Protein AF-A0A9D6J7B8-F1 (afdb_monomer)

Foldseek 3Di:
DDDDDDDDPVNVVVVVVVVVVVVVVVPVVVVLVVLVVLVVVQVVLQVLLLVLQVVQLVQLLVQLCVQPNNVSVVFFDSLQSADFDSVVLQDFDWRFTAGPVRDGRGIGGDDNSDVDRDANSQQRFRWKKFAAPDADPVFDRIWIDGPNDTPPNPGRGGHGNHIWDDQDCVRGVNDQAGPVRHGRRVD

Solvent-accessible surface area (backbone atoms only — not comparable to full-atom values): 10520 Å² total; per-residue (Å²): 136,86,80,81,83,77,91,50,73,67,56,54,51,52,51,51,52,52,50,52,57,52,53,64,66,56,57,71,55,59,59,53,53,52,53,51,52,40,48,55,50,36,53,54,44,51,50,54,50,51,53,37,48,54,48,49,30,49,55,40,50,52,43,38,31,72,75,64,34,72,76,45,58,82,46,36,48,72,32,54,41,32,48,79,44,80,63,51,42,46,37,69,55,80,42,76,29,36,31,76,84,69,47,82,69,38,78,36,75,49,66,52,66,30,94,58,82,64,52,31,63,71,63,71,40,41,48,34,29,36,31,42,65,36,51,46,97,93,39,64,59,54,36,40,36,48,81,86,42,56,44,67,81,81,67,57,51,38,7,40,71,49,62,26,42,61,71,52,51,88,68,21,81,70,64,42,55,46,98,86,69,48,48,40,52,81,80

pLDDT: mean 88.63, std 8.76, range [44.28, 97.69]

Secondary structure (DSSP, 8-state):
----PPPPHHHHHHHHHHHHHHHHHHTHHHHHHHHHHHHHHHHHHHHHHHHHHHHHHHHHHHHHHHHH-GGGGGGS-GGGGS-SSGGGGGS---EEEE-TTS-EEEEE----S-SSPPPBTTTTB-EEEEEEEEE-TTS-SEEEEETTEEESTT--EEEEEEEE----TTTTTS--B-TTS-BTT--

Mean predicted aligned error: 7.88 Å

Structure (mmCIF, N/CA/C/O backbone):
data_AF-A0A9D6J7B8-F1
#
_entry.id   AF-A0A9D6J7B8-F1
#
loop_
_atom_site.group_PDB
_atom_site.id
_atom_site.type_symbol
_atom_site.label_atom_id
_atom_site.label_alt_id
_atom_site.label_comp_id
_atom_site.label_asym_id
_atom_site.label_entity_id
_atom_site.label_seq_id
_atom_site.pdbx_PDB_ins_code
_atom_site.Cartn_x
_atom_site.Cartn_y
_atom_site.Cartn_z
_atom_site.occupancy
_atom_site.B_iso_or_equiv
_atom_site.auth_seq_id
_atom_site.auth_comp_id
_atom_site.auth_asym_id
_atom_site.auth_atom_id
_atom_site.pdbx_PDB_model_num
ATOM 1 N N . MET A 1 1 ? -8.134 -8.735 73.479 1.00 44.28 1 MET A N 1
ATOM 2 C CA . MET A 1 1 ? -9.497 -9.077 73.005 1.00 44.28 1 MET A CA 1
ATOM 3 C C . MET A 1 1 ? -9.651 -8.573 71.572 1.00 44.28 1 MET A C 1
ATOM 5 O O . MET A 1 1 ? -9.540 -7.373 71.362 1.00 44.28 1 MET A O 1
ATOM 9 N N . LYS A 1 2 ? -9.813 -9.456 70.575 1.00 54.62 2 LYS A N 1
ATOM 10 C CA . LYS A 1 2 ? -10.018 -9.048 69.170 1.00 54.62 2 LYS A CA 1
ATOM 11 C C . LYS A 1 2 ? -11.496 -8.693 68.966 1.00 54.62 2 LYS A C 1
ATOM 13 O O . LYS A 1 2 ? -12.348 -9.566 69.110 1.00 54.62 2 LYS A O 1
ATOM 18 N N . LYS A 1 3 ? -11.803 -7.424 68.670 1.00 56.12 3 LYS A N 1
ATOM 19 C CA . LYS A 1 3 ? -13.155 -6.996 68.275 1.00 56.12 3 LYS A CA 1
ATOM 20 C C . LYS A 1 3 ? -13.488 -7.646 66.929 1.00 56.12 3 LYS A C 1
ATOM 22 O O . LYS A 1 3 ? -12.761 -7.439 65.962 1.00 56.12 3 LYS A O 1
ATOM 27 N N . LYS A 1 4 ? -14.556 -8.445 66.869 1.00 61.78 4 LYS A N 1
ATOM 28 C CA . LYS A 1 4 ? -15.129 -8.889 65.593 1.00 61.78 4 LYS A CA 1
ATOM 29 C C . LYS A 1 4 ? -15.833 -7.682 64.969 1.00 61.78 4 LYS A C 1
ATOM 31 O O . LYS A 1 4 ? -16.784 -7.177 65.558 1.00 61.78 4 LYS A O 1
ATOM 36 N N . ALA A 1 5 ? -15.333 -7.195 63.837 1.00 64.62 5 ALA A N 1
ATOM 37 C CA . ALA A 1 5 ? -16.032 -6.200 63.031 1.00 64.62 5 ALA A CA 1
ATOM 38 C C . ALA A 1 5 ? -17.202 -6.897 62.317 1.00 64.62 5 ALA A C 1
ATOM 40 O O . ALA A 1 5 ? -16.994 -7.906 61.645 1.00 64.62 5 ALA A O 1
ATOM 41 N N . GLY A 1 6 ? -18.428 -6.421 62.540 1.00 70.44 6 GLY A N 1
ATOM 42 C CA . GLY A 1 6 ? -19.627 -6.891 61.847 1.00 70.44 6 GLY A CA 1
ATOM 43 C C . GLY A 1 6 ? -19.923 -5.997 60.646 1.00 70.44 6 GLY A C 1
ATOM 44 O O . GLY A 1 6 ? -19.822 -4.780 60.763 1.00 70.44 6 GLY A O 1
ATOM 45 N N . VAL A 1 7 ? -20.276 -6.606 59.513 1.00 73.88 7 VAL A N 1
ATOM 46 C CA . VAL A 1 7 ? -20.642 -5.909 58.269 1.00 73.88 7 VAL A CA 1
ATOM 47 C C . VAL A 1 7 ? -22.018 -5.257 58.436 1.00 73.88 7 VAL A C 1
ATOM 49 O O . VAL A 1 7 ? -22.970 -5.932 58.832 1.00 73.88 7 VAL A O 1
ATOM 52 N N . ASN A 1 8 ? -22.135 -3.957 58.145 1.00 88.56 8 ASN A N 1
ATOM 53 C CA . ASN A 1 8 ? -23.402 -3.215 58.208 1.00 88.56 8 ASN A CA 1
ATOM 54 C C . ASN A 1 8 ? -24.063 -3.128 56.818 1.00 88.56 8 ASN A C 1
ATOM 56 O O . ASN A 1 8 ? -23.389 -3.048 55.793 1.00 88.56 8 ASN A O 1
ATOM 60 N N . LEU A 1 9 ? -25.395 -3.074 56.781 1.00 86.19 9 LEU A N 1
ATOM 61 C CA . LEU A 1 9 ? -26.183 -2.888 55.562 1.00 86.19 9 LEU A CA 1
ATOM 62 C C . LEU A 1 9 ? -25.823 -1.577 54.841 1.00 86.19 9 LEU A C 1
ATOM 64 O O . LEU A 1 9 ? -25.752 -1.550 53.616 1.00 86.19 9 LEU A O 1
ATOM 68 N N . LEU A 1 10 ? -25.512 -0.517 55.597 1.00 89.06 10 LEU A N 1
ATOM 69 C CA . LEU A 1 10 ? -25.025 0.750 55.041 1.00 89.06 10 LEU A CA 1
ATOM 70 C C . LEU A 1 10 ? -23.699 0.578 54.283 1.00 89.06 10 LEU A C 1
ATOM 72 O O . LEU A 1 10 ? -23.527 1.146 53.211 1.00 89.06 10 LEU A O 1
ATOM 76 N N . GLU A 1 11 ? -22.778 -0.221 54.820 1.00 89.38 11 GLU A N 1
ATOM 77 C CA . GLU A 1 11 ? -21.474 -0.476 54.204 1.00 89.38 11 GLU A CA 1
ATOM 78 C C . GLU A 1 11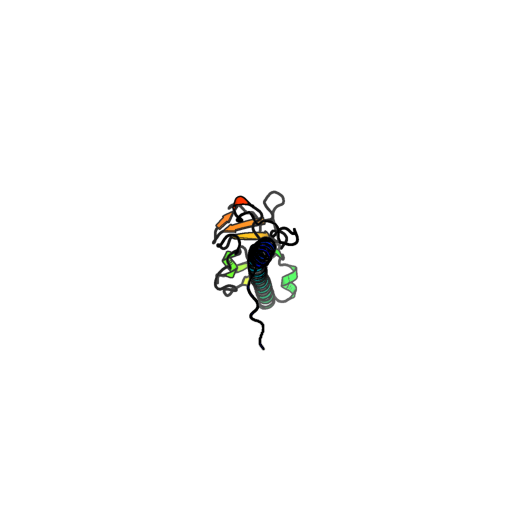 ? -21.640 -1.256 52.896 1.00 89.38 11 GLU A C 1
ATOM 80 O O . GLU A 1 11 ? -21.055 -0.886 51.883 1.00 89.38 11 GLU A O 1
ATOM 85 N N . MET A 1 12 ? -22.540 -2.244 52.872 1.00 91.94 12 MET A N 1
ATOM 86 C CA . MET A 1 12 ? -22.899 -2.951 51.639 1.00 91.94 12 MET A CA 1
ATOM 87 C C . MET A 1 12 ? -23.538 -2.023 50.594 1.00 91.94 12 MET A C 1
ATOM 89 O O . MET A 1 12 ? -23.191 -2.119 49.419 1.00 91.94 12 MET A O 1
ATOM 93 N N . ILE A 1 13 ? -24.414 -1.090 50.990 1.00 93.25 13 IL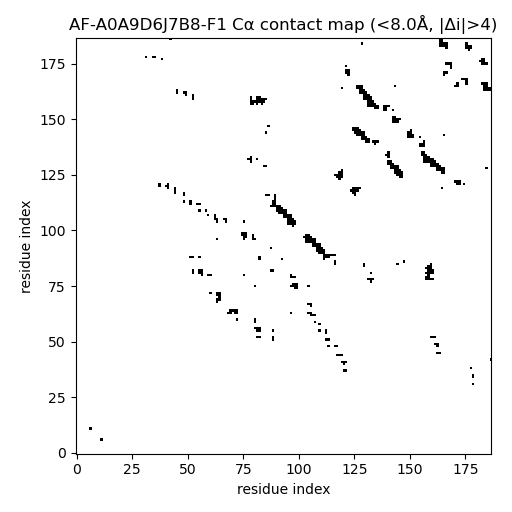E A N 1
ATOM 94 C CA . ILE A 1 13 ? -25.011 -0.111 50.061 1.00 93.25 13 ILE A CA 1
ATOM 95 C C . ILE A 1 13 ? -23.944 0.828 49.489 1.00 93.25 13 ILE A C 1
ATOM 97 O O . ILE A 1 13 ? -23.934 1.071 48.285 1.00 93.25 13 ILE A O 1
ATOM 101 N N . ILE A 1 14 ? -23.029 1.327 50.325 1.00 93.25 14 ILE A N 1
ATOM 102 C CA . ILE A 1 14 ? -21.937 2.204 49.884 1.00 93.25 14 ILE A CA 1
ATOM 103 C C . ILE A 1 14 ? -21.009 1.458 48.918 1.00 93.25 14 ILE A C 1
ATOM 105 O O . ILE A 1 14 ? -20.669 1.997 47.868 1.00 93.25 14 ILE A O 1
ATOM 109 N N . VAL A 1 15 ? -20.647 0.207 49.219 1.00 94.12 15 VAL A N 1
ATOM 110 C CA . VAL A 1 15 ? -19.804 -0.619 48.341 1.00 94.12 15 VAL A CA 1
ATOM 111 C C . VAL A 1 15 ? -20.488 -0.865 46.996 1.00 94.12 15 VAL A C 1
ATOM 113 O O . VAL A 1 15 ? -19.861 -0.670 45.958 1.00 94.12 15 VAL A O 1
ATOM 116 N N . VAL A 1 16 ? -21.774 -1.229 46.983 1.00 93.19 16 VAL A N 1
ATOM 117 C CA . VAL A 1 16 ? -22.526 -1.447 45.734 1.00 93.19 16 VAL A CA 1
ATOM 118 C C . VAL A 1 16 ? -22.684 -0.147 44.939 1.00 93.19 16 VAL A C 1
ATOM 120 O O . VAL A 1 16 ? -22.546 -0.168 43.718 1.00 93.19 16 VAL A O 1
ATOM 123 N N . ALA A 1 17 ? -22.904 0.992 45.602 1.00 94.56 17 ALA A N 1
ATOM 124 C CA . ALA A 1 17 ? -22.980 2.294 44.942 1.00 94.56 17 ALA A CA 1
ATOM 125 C C . ALA A 1 17 ? -21.642 2.687 44.292 1.00 94.56 17 ALA A C 1
ATOM 127 O O . ALA A 1 17 ? -21.620 3.102 43.134 1.00 94.56 17 ALA A O 1
ATOM 128 N N . ILE A 1 18 ? -20.520 2.498 44.998 1.00 94.38 18 ILE A N 1
ATOM 129 C CA . ILE A 1 18 ? -19.176 2.742 44.455 1.00 94.38 18 ILE A CA 1
ATOM 130 C C . ILE A 1 18 ? -18.899 1.798 43.281 1.00 94.38 18 ILE A C 1
ATOM 132 O O . ILE A 1 18 ? -18.446 2.253 42.233 1.00 94.38 18 ILE A O 1
ATOM 136 N N . LEU A 1 19 ? -19.216 0.506 43.412 1.00 92.56 19 LEU A N 1
ATOM 137 C CA . LEU A 1 19 ? -19.062 -0.467 42.327 1.00 92.56 19 LEU A CA 1
ATOM 138 C C . LEU A 1 19 ? -19.903 -0.099 41.098 1.00 92.56 19 LEU A C 1
ATOM 140 O O . LEU A 1 19 ? -19.411 -0.219 39.980 1.00 92.56 19 LEU A O 1
ATOM 144 N N . GLY A 1 20 ? -21.129 0.396 41.291 1.00 93.19 20 GLY A N 1
ATOM 145 C CA . GLY A 1 20 ? -21.985 0.876 40.206 1.00 93.19 20 GLY A CA 1
ATOM 146 C C . GLY A 1 20 ? -21.374 2.062 39.456 1.00 93.19 20 GLY A C 1
ATOM 147 O O . GLY A 1 20 ? -21.336 2.056 38.229 1.00 93.19 20 GLY A O 1
ATOM 148 N N . ILE A 1 21 ? -20.825 3.041 40.181 1.00 90.62 21 ILE A N 1
ATOM 149 C CA . ILE A 1 21 ? -20.135 4.196 39.585 1.00 90.62 21 ILE A CA 1
ATOM 150 C C . ILE A 1 21 ? -18.892 3.738 38.808 1.00 90.62 21 ILE A C 1
ATOM 152 O O . ILE A 1 21 ? -18.711 4.124 37.655 1.00 90.62 21 ILE A O 1
ATOM 156 N N . VAL A 1 22 ? -18.058 2.880 39.403 1.00 88.44 22 VAL A N 1
ATOM 157 C CA . VAL A 1 22 ? -16.841 2.355 38.759 1.00 88.44 22 VAL A CA 1
ATOM 158 C C . VAL A 1 22 ? -17.173 1.562 37.493 1.00 88.44 22 VAL A C 1
ATOM 160 O O . VAL A 1 22 ? -16.491 1.714 36.480 1.00 88.44 22 VAL A O 1
ATOM 163 N N . ALA A 1 23 ? -18.235 0.755 37.515 1.00 84.94 23 ALA A N 1
ATOM 164 C CA . ALA A 1 23 ? -18.651 -0.040 36.364 1.00 84.94 23 ALA A CA 1
ATOM 165 C C . ALA A 1 23 ? -19.041 0.830 35.156 1.00 84.94 23 ALA A C 1
ATOM 167 O O . ALA A 1 23 ? -18.690 0.487 34.029 1.00 84.94 23 ALA A O 1
ATOM 168 N N . ILE A 1 24 ? -19.698 1.975 35.381 1.00 82.81 24 ILE A N 1
ATOM 169 C CA . ILE A 1 24 ? -20.071 2.914 34.308 1.00 82.81 24 ILE A CA 1
ATOM 170 C C . ILE A 1 24 ? -18.821 3.488 33.623 1.00 82.81 24 ILE A C 1
ATOM 172 O O . ILE A 1 24 ? -18.794 3.617 32.400 1.00 82.81 24 ILE A O 1
ATOM 176 N N . PHE A 1 25 ? -17.761 3.774 34.384 1.00 79.00 25 PHE A N 1
ATOM 177 C CA . PHE A 1 25 ? -16.508 4.293 33.829 1.00 79.00 25 PHE A CA 1
ATOM 178 C C . PHE A 1 25 ? -15.653 3.238 33.113 1.00 79.00 25 PHE A C 1
ATOM 180 O O . PHE A 1 25 ? -14.805 3.608 32.308 1.00 79.00 25 PHE A O 1
ATOM 187 N N . ALA A 1 26 ? -15.858 1.941 33.363 1.00 74.69 26 ALA A N 1
ATOM 188 C CA . ALA A 1 26 ? -15.030 0.878 32.787 1.00 74.69 26 ALA A CA 1
ATOM 189 C C . ALA A 1 26 ? -15.372 0.537 31.320 1.00 74.69 26 ALA A C 1
ATOM 191 O O . ALA A 1 26 ? -14.493 0.121 30.568 1.00 74.69 26 ALA A O 1
ATOM 192 N N . ILE A 1 27 ? -16.628 0.722 30.898 1.00 68.88 27 ILE A N 1
ATOM 193 C CA . ILE A 1 27 ? -17.129 0.329 29.566 1.00 68.88 27 ILE A CA 1
ATOM 194 C C . ILE A 1 27 ? -16.474 1.085 28.387 1.00 68.88 27 ILE A C 1
ATOM 196 O O . ILE A 1 27 ? -16.017 0.409 27.462 1.00 68.88 27 ILE A O 1
ATOM 200 N N . PRO A 1 28 ? -16.358 2.433 28.373 1.00 65.31 28 PRO A N 1
ATOM 201 C CA . PRO A 1 28 ? -15.876 3.162 27.188 1.00 65.31 28 PRO A CA 1
ATOM 202 C C . PRO A 1 28 ? -14.417 2.857 26.814 1.00 65.31 28 PRO A C 1
ATOM 204 O O . PRO A 1 28 ? -14.001 3.091 25.682 1.00 65.31 28 PRO A O 1
ATOM 207 N N . TYR A 1 29 ? -13.625 2.306 27.736 1.00 69.19 29 TYR A N 1
ATOM 208 C CA . TYR A 1 29 ? -12.224 1.980 27.474 1.00 69.19 29 TYR A CA 1
ATOM 209 C C . TYR A 1 29 ? -12.044 0.765 26.558 1.00 69.19 29 TYR A C 1
ATOM 211 O O . TYR A 1 29 ? -11.061 0.708 25.821 1.00 69.19 29 TYR A O 1
ATOM 219 N N . ALA A 1 30 ? -12.971 -0.196 26.573 1.00 70.62 30 ALA A N 1
ATOM 220 C CA . ALA A 1 30 ? -12.816 -1.432 25.807 1.00 70.62 30 ALA A CA 1
ATOM 221 C C . ALA A 1 30 ? -12.927 -1.200 24.288 1.00 70.62 30 ALA A C 1
ATOM 223 O O . ALA A 1 30 ? -12.144 -1.756 23.518 1.00 70.62 30 ALA A O 1
ATOM 224 N N . GLU A 1 31 ? -13.857 -0.346 23.856 1.00 76.00 31 GLU A N 1
ATOM 225 C CA . GLU A 1 31 ? -14.080 -0.047 22.435 1.00 76.00 31 GLU A CA 1
ATOM 226 C C . GLU A 1 31 ? -12.921 0.754 21.830 1.00 76.00 31 GLU A C 1
ATOM 228 O O . GLU A 1 31 ? -12.445 0.431 20.742 1.00 76.00 31 GLU A O 1
ATOM 233 N N . ILE A 1 32 ? -12.396 1.737 22.570 1.00 82.12 32 ILE A N 1
ATOM 234 C CA . ILE A 1 32 ? -11.264 2.567 22.130 1.00 82.12 32 ILE A CA 1
ATOM 235 C C . ILE A 1 32 ? -10.008 1.717 21.919 1.00 82.12 32 ILE A C 1
ATOM 237 O O . ILE A 1 32 ? -9.281 1.914 20.945 1.00 82.12 32 ILE A O 1
ATOM 241 N N . ILE A 1 33 ? -9.751 0.752 22.809 1.00 84.06 33 ILE A N 1
ATOM 242 C CA . ILE A 1 33 ? -8.601 -0.151 22.674 1.00 84.06 33 ILE A CA 1
ATOM 243 C C . ILE A 1 33 ? -8.720 -0.974 21.387 1.00 84.06 33 ILE A C 1
ATOM 245 O O . ILE A 1 33 ? -7.741 -1.084 20.654 1.00 84.06 33 ILE A O 1
ATOM 249 N N . LEU A 1 34 ? -9.907 -1.504 21.075 1.00 86.19 34 LEU A N 1
ATOM 250 C CA . LEU A 1 34 ? -10.126 -2.278 19.850 1.00 86.19 34 LEU A CA 1
ATOM 251 C C . LEU A 1 34 ? -9.921 -1.439 18.585 1.00 86.19 34 LEU A C 1
ATOM 253 O O . LEU A 1 34 ? -9.189 -1.865 17.691 1.00 86.19 34 LEU A O 1
ATOM 257 N N . VAL A 1 35 ? -10.504 -0.239 18.515 1.00 87.81 35 VAL A N 1
ATOM 258 C CA . VAL A 1 35 ? -10.305 0.659 17.363 1.00 87.81 35 VAL A CA 1
ATOM 259 C C . VAL A 1 35 ? -8.821 0.958 17.185 1.00 87.81 35 VAL A C 1
ATOM 261 O O . VAL A 1 35 ? -8.286 0.765 16.097 1.00 87.81 35 VAL A O 1
ATOM 264 N N . ARG A 1 36 ? -8.118 1.284 18.273 1.00 90.94 36 ARG A N 1
ATOM 265 C CA . ARG A 1 36 ? -6.680 1.555 18.229 1.00 90.94 36 ARG A CA 1
ATOM 266 C C . ARG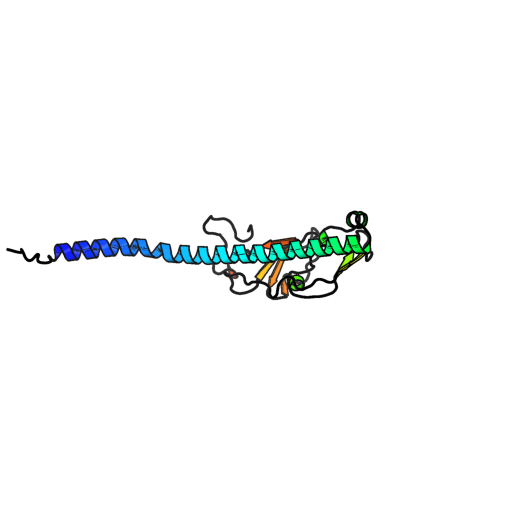 A 1 36 ? -5.859 0.365 17.731 1.00 90.94 36 ARG A C 1
ATOM 268 O O . ARG A 1 36 ? -4.878 0.560 17.021 1.00 90.94 36 ARG A O 1
ATOM 275 N N . THR A 1 37 ? -6.235 -0.867 18.082 1.00 92.38 37 THR A N 1
ATOM 276 C CA . THR A 1 37 ? -5.541 -2.053 17.550 1.00 92.38 37 THR A CA 1
ATOM 277 C C . THR A 1 37 ? -5.718 -2.197 16.042 1.00 92.38 37 THR A C 1
ATOM 279 O O . THR A 1 37 ? -4.741 -2.483 15.351 1.00 92.38 37 THR A O 1
ATOM 282 N N . TYR A 1 38 ? -6.919 -1.934 15.520 1.00 92.38 38 TYR A N 1
ATOM 283 C CA . TYR A 1 38 ? -7.166 -1.956 14.078 1.00 92.38 38 TYR A CA 1
ATOM 284 C C . TYR A 1 38 ? -6.469 -0.809 13.347 1.00 92.38 38 TYR A C 1
ATOM 286 O O . TYR A 1 38 ? -5.996 -1.015 12.237 1.00 92.38 38 TYR A O 1
ATOM 294 N N . GLU A 1 39 ? -6.362 0.370 13.958 1.00 93.62 39 GLU A N 1
ATOM 295 C CA . GLU A 1 39 ? -5.614 1.502 13.400 1.00 93.62 39 GLU A CA 1
ATOM 296 C C . GLU A 1 39 ? -4.129 1.188 13.253 1.00 93.62 39 GLU A C 1
ATOM 298 O O . GLU A 1 39 ? -3.567 1.378 12.179 1.00 93.62 39 GLU A O 1
ATOM 303 N N . ILE A 1 40 ? -3.515 0.625 14.297 1.00 94.81 40 ILE A N 1
ATOM 304 C CA . ILE A 1 40 ? -2.114 0.195 14.250 1.00 94.81 40 ILE A CA 1
ATOM 305 C C . ILE A 1 40 ? -1.925 -0.881 13.173 1.00 94.81 40 ILE A C 1
ATOM 307 O O . ILE A 1 40 ? -0.940 -0.863 12.437 1.00 94.81 40 ILE A O 1
ATOM 311 N N . GLU A 1 41 ? -2.848 -1.837 13.058 1.00 95.69 41 GLU A N 1
ATOM 312 C CA . GLU A 1 41 ? -2.786 -2.855 12.004 1.00 95.69 41 GLU A CA 1
ATOM 313 C C . GLU A 1 41 ? -2.947 -2.242 10.602 1.00 95.69 41 GLU A C 1
ATOM 315 O O . GLU A 1 41 ? -2.223 -2.622 9.680 1.00 95.69 41 GLU A O 1
ATOM 320 N N . LEU A 1 42 ? -3.848 -1.269 10.441 1.00 95.19 42 LEU A N 1
ATOM 321 C CA . LEU A 1 42 ? -4.078 -0.556 9.186 1.00 95.19 42 LEU A CA 1
ATOM 322 C C . LEU A 1 42 ? -2.826 0.210 8.757 1.00 95.19 42 LEU A C 1
ATOM 324 O O . LEU A 1 42 ? -2.383 0.037 7.624 1.00 95.19 42 LEU A O 1
ATOM 328 N N . GLU A 1 43 ? -2.239 0.996 9.660 1.00 95.44 43 GLU A N 1
ATOM 329 C CA . GLU A 1 43 ? -1.010 1.755 9.417 1.00 95.44 43 GLU A CA 1
ATOM 330 C C . GLU A 1 43 ? 0.125 0.817 8.996 1.00 95.44 43 GLU A C 1
ATOM 332 O O . GLU A 1 43 ? 0.720 1.008 7.939 1.00 95.44 43 GLU A O 1
ATOM 337 N N . ASN A 1 44 ? 0.341 -0.279 9.733 1.00 96.75 44 ASN A N 1
ATOM 338 C CA . ASN A 1 44 ? 1.348 -1.285 9.387 1.00 96.75 44 ASN A CA 1
ATOM 339 C C . ASN A 1 44 ? 1.128 -1.901 7.994 1.00 96.75 44 ASN A C 1
ATOM 341 O O . ASN A 1 44 ? 2.095 -2.155 7.266 1.00 96.75 44 ASN A O 1
ATOM 345 N N . ASN A 1 45 ? -0.129 -2.155 7.619 1.00 96.88 45 ASN A N 1
ATOM 346 C CA . ASN A 1 45 ? -0.486 -2.718 6.319 1.00 96.88 45 ASN A CA 1
ATOM 347 C C . ASN A 1 45 ? -0.280 -1.711 5.177 1.00 96.88 45 ASN A C 1
ATOM 349 O O . ASN A 1 45 ? 0.259 -2.097 4.135 1.00 96.88 45 ASN A O 1
ATOM 353 N N . LEU A 1 46 ? -0.649 -0.440 5.377 1.00 96.62 46 LEU A N 1
ATOM 354 C CA . LEU A 1 46 ? -0.390 0.647 4.426 1.00 96.62 46 LEU A CA 1
ATOM 355 C C . LEU A 1 46 ? 1.113 0.810 4.193 1.00 96.62 46 LEU A C 1
ATOM 357 O O . LEU A 1 46 ? 1.587 0.771 3.057 1.00 96.62 46 LEU A O 1
ATOM 361 N N . ASP A 1 47 ? 1.874 0.876 5.278 1.00 96.88 47 ASP A N 1
AT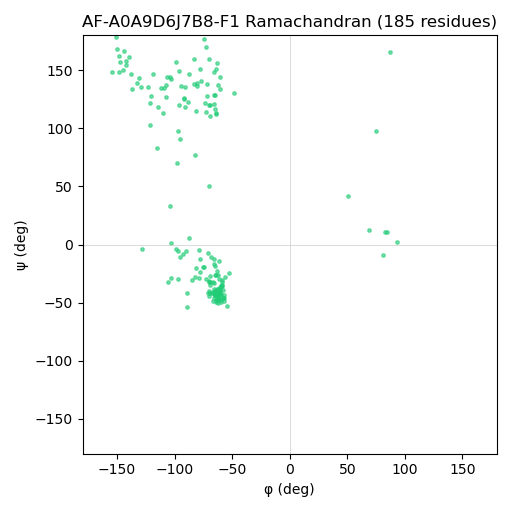OM 362 C CA . ASP A 1 47 ? 3.327 0.968 5.274 1.00 96.88 47 ASP A CA 1
ATOM 363 C C . ASP A 1 47 ? 3.993 -0.188 4.524 1.00 96.88 47 ASP A C 1
ATOM 365 O O . ASP A 1 47 ? 4.943 -0.005 3.759 1.00 96.88 47 ASP A O 1
ATOM 369 N N . LEU A 1 48 ? 3.505 -1.410 4.738 1.00 97.25 48 LEU A N 1
ATOM 370 C CA . LEU A 1 48 ? 4.009 -2.601 4.066 1.00 97.25 48 LEU A CA 1
ATOM 371 C C . LEU A 1 48 ? 3.793 -2.527 2.549 1.00 97.25 48 LEU A C 1
ATOM 373 O O . LEU A 1 48 ? 4.709 -2.865 1.794 1.00 97.25 48 LEU A O 1
ATOM 377 N N . ILE A 1 49 ? 2.635 -2.042 2.093 1.00 97.25 49 ILE A N 1
ATOM 378 C CA . ILE A 1 49 ? 2.373 -1.849 0.662 1.00 97.25 49 ILE A CA 1
ATOM 379 C C . ILE A 1 49 ? 3.209 -0.689 0.103 1.00 97.25 49 ILE A C 1
ATOM 381 O O . ILE A 1 49 ? 3.840 -0.854 -0.941 1.00 97.25 49 ILE A O 1
ATOM 385 N N . ARG A 1 50 ? 3.299 0.451 0.796 1.00 97.44 50 ARG A N 1
ATOM 386 C CA . ARG A 1 50 ? 4.123 1.597 0.366 1.00 97.44 50 ARG A CA 1
ATOM 387 C C . ARG A 1 50 ? 5.594 1.230 0.229 1.00 97.44 50 ARG A C 1
ATOM 389 O O . ARG A 1 50 ? 6.224 1.570 -0.771 1.00 97.44 50 ARG A O 1
ATOM 396 N N . ARG A 1 51 ? 6.141 0.462 1.176 1.00 97.69 51 ARG A N 1
ATOM 397 C CA . ARG A 1 51 ? 7.508 -0.078 1.076 1.00 97.69 51 ARG A CA 1
ATOM 398 C C . ARG A 1 51 ? 7.673 -0.986 -0.143 1.00 97.69 51 ARG A C 1
ATOM 400 O O . ARG A 1 51 ? 8.707 -0.920 -0.805 1.00 97.69 51 ARG A O 1
ATOM 407 N N . ALA A 1 52 ? 6.672 -1.803 -0.471 1.00 97.44 52 ALA A N 1
ATOM 408 C CA . ALA A 1 52 ? 6.692 -2.628 -1.678 1.00 97.44 52 ALA A CA 1
ATOM 409 C C . ALA A 1 52 ? 6.670 -1.781 -2.964 1.00 97.44 52 ALA A C 1
ATOM 411 O O . ALA A 1 52 ? 7.456 -2.054 -3.870 1.00 97.44 52 ALA A O 1
ATOM 412 N N . LEU A 1 53 ? 5.853 -0.723 -3.022 1.00 97.06 53 LEU A N 1
ATOM 413 C CA . LEU A 1 53 ? 5.823 0.232 -4.142 1.00 97.06 53 LEU A CA 1
ATOM 414 C C . LEU A 1 53 ? 7.172 0.938 -4.329 1.00 97.06 53 LEU A C 1
ATOM 416 O O . LEU A 1 53 ? 7.705 0.994 -5.437 1.00 97.06 53 LEU A O 1
ATOM 420 N N . GLN A 1 54 ? 7.766 1.427 -3.239 1.00 96.75 54 GLN A N 1
ATOM 421 C CA . GLN A 1 54 ? 9.087 2.060 -3.268 1.00 96.75 54 GLN A CA 1
ATOM 422 C C . GLN A 1 54 ? 10.168 1.092 -3.762 1.00 96.75 54 GLN A C 1
ATOM 424 O O . GLN A 1 54 ? 11.028 1.473 -4.558 1.00 96.75 54 GLN A O 1
ATOM 429 N N . LYS A 1 55 ? 10.117 -0.170 -3.319 1.00 96.81 55 LYS A N 1
ATOM 430 C CA . LYS A 1 55 ? 11.070 -1.199 -3.744 1.00 96.81 55 LYS A CA 1
ATOM 431 C C . LYS A 1 55 ? 10.906 -1.553 -5.223 1.00 96.81 55 LYS A C 1
ATOM 433 O O . LYS A 1 55 ? 11.910 -1.636 -5.920 1.00 96.81 55 LYS A O 1
ATOM 438 N N . TRP A 1 56 ? 9.669 -1.679 -5.707 1.00 96.75 56 TRP A N 1
ATOM 439 C CA . TRP A 1 56 ? 9.374 -1.851 -7.133 1.00 96.75 56 TRP A CA 1
ATOM 440 C C . TRP A 1 56 ? 10.001 -0.738 -7.964 1.00 96.75 56 TRP A C 1
ATOM 442 O O . TRP A 1 56 ? 10.748 -1.011 -8.902 1.00 96.75 56 TRP A O 1
ATOM 452 N N . ARG A 1 57 ? 9.731 0.521 -7.597 1.00 95.62 57 ARG A N 1
ATOM 453 C CA . ARG A 1 57 ? 10.259 1.683 -8.315 1.00 95.62 57 ARG A CA 1
ATOM 454 C C . ARG A 1 57 ? 11.784 1.656 -8.364 1.00 95.62 57 ARG A C 1
ATOM 456 O O . ARG A 1 57 ? 12.361 1.841 -9.431 1.00 95.62 57 ARG A O 1
ATOM 463 N N . LYS A 1 58 ? 12.430 1.383 -7.230 1.00 96.00 58 LYS A N 1
ATOM 464 C CA . LYS A 1 58 ? 13.890 1.296 -7.148 1.00 96.00 58 LYS A CA 1
ATOM 465 C C . LYS A 1 58 ? 14.458 0.200 -8.053 1.00 96.00 58 LYS A C 1
ATOM 467 O O . LYS A 1 58 ? 15.378 0.464 -8.821 1.00 96.00 58 LYS A O 1
ATOM 472 N N . ASP A 1 59 ? 13.890 -1.002 -8.006 1.00 96.06 59 ASP A N 1
ATOM 473 C CA . ASP A 1 59 ? 14.354 -2.130 -8.821 1.00 96.06 59 ASP A CA 1
ATOM 474 C C . ASP A 1 59 ? 14.116 -1.879 -10.329 1.00 96.06 59 ASP A C 1
ATOM 476 O O . ASP A 1 59 ? 14.914 -2.291 -11.182 1.00 96.06 59 ASP A O 1
ATOM 480 N N . CYS A 1 60 ? 13.047 -1.152 -10.664 1.00 95.31 60 CYS A N 1
ATOM 481 C CA . CYS A 1 60 ? 12.761 -0.682 -12.015 1.00 95.31 60 CYS A CA 1
ATOM 482 C C . CYS A 1 60 ? 13.799 0.354 -12.488 1.00 95.31 60 CYS A C 1
ATOM 484 O O . CYS A 1 60 ? 14.362 0.208 -13.575 1.00 95.31 60 CYS A O 1
ATOM 486 N N . GLU A 1 61 ? 14.104 1.366 -11.670 1.00 94.94 61 GLU A N 1
ATOM 487 C CA . GLU A 1 61 ? 15.145 2.365 -11.952 1.00 94.94 61 GLU A CA 1
ATOM 488 C C . GLU A 1 61 ? 16.517 1.706 -12.153 1.00 94.94 61 GLU A C 1
ATOM 490 O O . GLU A 1 61 ? 17.216 2.004 -13.124 1.00 94.94 61 GLU A O 1
ATOM 495 N N . ASP A 1 62 ? 16.893 0.768 -11.283 1.00 94.88 62 ASP A N 1
ATOM 496 C CA . ASP A 1 62 ? 18.170 0.055 -11.368 1.00 94.88 62 ASP A CA 1
ATOM 497 C C . ASP A 1 62 ? 18.254 -0.831 -12.622 1.00 94.88 62 ASP A C 1
ATOM 499 O O . ASP A 1 62 ? 19.314 -0.940 -13.243 1.00 94.88 62 ASP A O 1
ATOM 503 N N . THR A 1 63 ? 17.127 -1.393 -13.067 1.00 93.94 63 THR A N 1
ATOM 504 C CA . THR A 1 63 ? 17.042 -2.123 -14.341 1.00 93.94 63 THR A CA 1
ATOM 505 C C . THR A 1 63 ? 17.268 -1.202 -15.540 1.00 93.94 63 THR A C 1
ATOM 507 O O . THR A 1 63 ? 18.066 -1.530 -16.418 1.00 93.94 63 THR A O 1
ATOM 510 N N . VAL A 1 64 ? 16.636 -0.025 -15.566 1.00 93.44 64 VAL A N 1
ATOM 511 C CA . VAL A 1 64 ? 16.839 0.959 -16.643 1.00 93.44 64 VAL A CA 1
ATOM 512 C C . VAL A 1 64 ? 18.299 1.420 -16.692 1.00 93.44 64 VAL A C 1
ATOM 514 O O . VAL A 1 64 ? 18.892 1.459 -17.773 1.00 93.44 64 VAL A O 1
ATOM 517 N N . LYS A 1 65 ? 18.906 1.701 -15.531 1.00 94.25 65 LYS A N 1
ATOM 518 C CA . LYS A 1 65 ? 20.326 2.080 -15.432 1.00 94.25 65 LYS A CA 1
ATOM 519 C C . LYS A 1 65 ? 21.249 0.985 -15.958 1.00 94.25 65 LYS A C 1
ATOM 521 O O . LYS A 1 65 ? 22.193 1.292 -16.680 1.00 94.25 65 LYS A O 1
ATOM 526 N N . ARG A 1 66 ? 20.986 -0.280 -15.621 1.00 92.69 66 ARG A N 1
ATOM 527 C CA . ARG A 1 66 ? 21.796 -1.418 -16.077 1.00 92.69 66 ARG A CA 1
ATOM 528 C C . ARG A 1 66 ? 21.718 -1.605 -17.592 1.00 92.69 66 ARG A C 1
ATOM 530 O O . ARG A 1 66 ? 22.744 -1.844 -18.220 1.00 92.69 66 ARG A O 1
ATOM 537 N N . ASP A 1 67 ? 20.524 -1.500 -18.166 1.00 91.81 67 ASP A N 1
ATOM 538 C CA . ASP A 1 67 ? 20.297 -1.857 -19.569 1.00 91.81 67 ASP A CA 1
ATOM 539 C C . ASP A 1 67 ? 20.635 -0.704 -20.538 1.00 91.81 67 ASP A C 1
ATOM 541 O O . ASP A 1 67 ? 21.037 -0.948 -21.677 1.00 91.81 67 ASP A O 1
ATOM 545 N N . ARG A 1 68 ? 20.475 0.561 -20.115 1.00 90.25 68 ARG A N 1
ATOM 546 C CA . ARG A 1 68 ? 20.632 1.753 -20.979 1.00 90.25 68 ARG A CA 1
ATOM 547 C C . ARG A 1 68 ? 21.572 2.833 -20.425 1.00 90.25 68 ARG A C 1
ATOM 549 O O . ARG A 1 68 ? 21.831 3.812 -21.123 1.00 90.25 68 ARG A O 1
ATOM 556 N N . GLY A 1 69 ? 22.102 2.662 -19.214 1.00 89.81 69 GLY A N 1
ATOM 557 C CA . GLY A 1 69 ? 22.947 3.641 -18.525 1.00 89.81 69 GLY A CA 1
ATOM 558 C C . GLY A 1 69 ? 22.156 4.671 -17.710 1.00 89.81 69 GLY A C 1
ATOM 559 O O . GLY A 1 69 ? 20.950 4.840 -17.878 1.00 89.81 69 GLY A O 1
ATOM 560 N N . GLU A 1 70 ? 22.842 5.399 -16.823 1.00 87.62 70 GLU A N 1
ATOM 561 C CA . GLU A 1 70 ? 22.211 6.362 -15.900 1.00 87.62 70 GLU A CA 1
ATOM 562 C C . GLU A 1 70 ? 21.454 7.493 -16.613 1.00 87.62 70 GLU A C 1
ATOM 564 O O . GLU A 1 70 ? 20.378 7.896 -16.172 1.00 87.62 70 GLU A O 1
ATOM 569 N N . GLY A 1 71 ? 21.962 7.963 -17.757 1.00 87.12 71 GLY A N 1
ATOM 570 C CA . GLY A 1 71 ? 21.332 9.033 -18.538 1.00 87.12 71 GLY A CA 1
ATOM 571 C C . GLY A 1 71 ? 19.972 8.662 -19.141 1.00 87.12 71 GLY A C 1
ATOM 572 O O . GLY A 1 71 ? 19.207 9.552 -19.513 1.00 87.12 71 GLY A O 1
ATOM 573 N N . ALA A 1 72 ? 19.634 7.37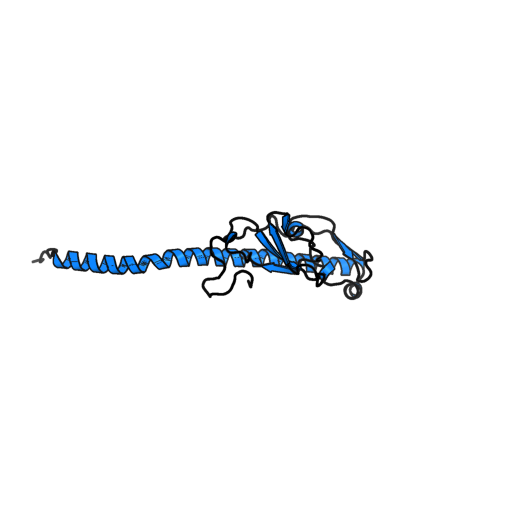1 -19.216 1.00 87.19 72 ALA A N 1
ATOM 574 C CA . ALA A 1 72 ? 18.357 6.918 -19.762 1.00 87.19 72 ALA A CA 1
ATOM 575 C C . ALA A 1 72 ? 17.162 7.283 -18.868 1.00 87.19 72 ALA A C 1
ATOM 577 O O . ALA A 1 72 ? 16.068 7.497 -19.388 1.00 87.19 72 ALA A O 1
ATOM 578 N N . LEU A 1 73 ? 17.374 7.432 -17.554 1.00 87.44 73 LEU A N 1
ATOM 579 C CA . LEU A 1 73 ? 16.319 7.799 -16.602 1.00 87.44 73 LEU A CA 1
ATOM 580 C C . LEU A 1 73 ? 15.660 9.141 -16.942 1.00 87.44 73 LEU A C 1
ATOM 582 O O . LEU A 1 73 ? 14.471 9.309 -16.713 1.00 87.44 73 LEU A O 1
ATOM 586 N N . VAL A 1 74 ? 16.404 10.071 -17.547 1.00 89.38 74 VAL A N 1
ATOM 587 C CA . VAL A 1 74 ? 15.897 11.399 -17.938 1.00 89.38 74 VAL A CA 1
ATOM 588 C C . VAL A 1 74 ? 14.803 11.307 -19.010 1.00 89.38 74 VAL A C 1
ATOM 590 O O . VAL A 1 74 ? 13.957 12.192 -19.121 1.00 89.38 74 VAL A O 1
ATOM 593 N N . ASN A 1 75 ? 14.813 10.244 -19.818 1.00 90.44 75 ASN A N 1
ATOM 594 C CA . ASN A 1 75 ? 13.859 10.058 -20.909 1.00 90.44 75 ASN A CA 1
ATOM 595 C C . ASN A 1 75 ? 12.654 9.195 -20.525 1.00 90.44 75 ASN A C 1
ATOM 597 O O . ASN A 1 75 ? 11.700 9.137 -21.300 1.00 90.44 75 ASN A O 1
ATOM 601 N N . VAL A 1 76 ? 12.688 8.537 -19.365 1.00 92.06 76 VAL A N 1
ATOM 602 C CA . VAL A 1 76 ? 11.608 7.673 -18.884 1.00 92.06 76 VAL A CA 1
ATOM 603 C C . VAL A 1 76 ? 10.712 8.476 -17.932 1.00 92.06 76 VAL A C 1
ATOM 605 O O . VAL A 1 76 ? 11.198 8.953 -16.908 1.00 92.06 76 VAL A O 1
ATOM 608 N N . PRO A 1 77 ? 9.412 8.638 -18.238 1.00 92.62 77 PRO A N 1
ATOM 609 C CA . PRO A 1 77 ? 8.463 9.272 -17.331 1.00 92.62 77 PRO A CA 1
ATOM 610 C C . PRO A 1 77 ? 8.343 8.504 -16.013 1.00 92.62 77 PRO A C 1
ATOM 612 O O . PRO A 1 77 ? 8.346 7.272 -16.001 1.00 92.62 77 PRO A O 1
ATOM 615 N N . ASN A 1 78 ? 8.165 9.228 -14.906 1.00 91.06 78 ASN A N 1
ATOM 616 C CA . ASN A 1 78 ? 8.042 8.618 -13.579 1.00 91.06 78 ASN A CA 1
ATOM 617 C C . ASN A 1 78 ? 6.856 7.640 -13.487 1.00 91.06 78 ASN A C 1
ATOM 619 O O . ASN A 1 78 ? 6.974 6.612 -12.828 1.00 91.06 78 ASN A O 1
ATOM 623 N N . GLU A 1 79 ? 5.731 7.920 -14.158 1.00 91.25 79 GLU A N 1
ATOM 624 C CA . GLU A 1 79 ? 4.551 7.040 -14.161 1.00 91.25 79 GLU A CA 1
ATOM 625 C C . GLU A 1 79 ? 4.837 5.630 -14.689 1.00 91.25 79 GLU A C 1
ATOM 627 O O . GLU A 1 79 ? 4.285 4.655 -14.184 1.00 91.25 79 GLU A O 1
ATOM 632 N N . ASN A 1 80 ? 5.768 5.506 -15.635 1.00 92.69 80 ASN A N 1
ATOM 633 C CA . ASN A 1 80 ? 6.143 4.231 -16.237 1.00 92.69 80 ASN A CA 1
ATOM 634 C C . ASN A 1 80 ? 7.083 3.409 -15.347 1.00 92.69 80 ASN A C 1
ATOM 636 O O . ASN A 1 80 ? 7.421 2.287 -15.711 1.00 92.69 80 ASN A O 1
ATOM 640 N N . MET A 1 81 ? 7.531 3.949 -14.209 1.00 93.12 81 MET A N 1
ATOM 641 C CA . MET A 1 81 ? 8.393 3.249 -13.247 1.00 93.12 81 MET A CA 1
ATOM 642 C C . MET A 1 81 ? 7.618 2.661 -12.060 1.00 93.12 81 MET A C 1
ATOM 644 O O . MET A 1 81 ? 8.198 1.978 -11.215 1.00 93.12 81 MET A O 1
ATOM 648 N N . TYR A 1 82 ? 6.313 2.914 -11.987 1.00 95.31 82 TYR A N 1
ATOM 649 C CA . TYR A 1 82 ? 5.421 2.370 -10.968 1.00 95.31 82 TYR A CA 1
ATOM 650 C C . TYR A 1 82 ? 4.655 1.149 -11.494 1.00 95.31 82 TYR A C 1
ATOM 652 O O . TYR A 1 82 ? 4.490 0.997 -12.707 1.00 95.31 82 TYR A O 1
ATOM 660 N N . PRO A 1 83 ? 4.172 0.259 -10.608 1.00 94.81 83 PRO A N 1
ATOM 661 C CA . PRO A 1 83 ? 3.373 -0.879 -11.039 1.00 94.81 83 PRO A CA 1
ATOM 662 C C . PRO A 1 83 ? 2.036 -0.417 -11.644 1.00 94.81 83 PRO A C 1
ATOM 664 O O . PRO A 1 83 ? 1.476 0.590 -11.205 1.00 94.81 83 PRO A O 1
ATOM 667 N N . PRO A 1 84 ? 1.484 -1.151 -12.624 1.00 92.19 84 PRO A N 1
ATOM 668 C CA . PRO A 1 84 ? 0.204 -0.798 -13.239 1.00 92.19 84 PRO A CA 1
ATOM 669 C C . PRO A 1 84 ? -0.982 -0.977 -12.278 1.00 92.19 84 PRO A C 1
ATOM 671 O O . PRO A 1 84 ? -1.954 -0.229 -12.343 1.00 92.19 84 PRO A O 1
ATOM 674 N N . ASP A 1 85 ? -0.899 -1.956 -11.376 1.00 92.62 85 ASP A N 1
ATOM 675 C CA . ASP A 1 85 ? -1.895 -2.244 -10.349 1.00 92.62 85 ASP A CA 1
ATOM 676 C C . ASP A 1 85 ? -1.238 -2.806 -9.078 1.00 92.62 85 ASP A C 1
ATOM 678 O O . ASP A 1 85 ? -0.123 -3.335 -9.104 1.00 92.62 85 ASP A O 1
ATOM 682 N N . LEU A 1 86 ? -1.954 -2.768 -7.952 1.00 93.69 86 LEU A N 1
ATOM 683 C CA . LEU A 1 86 ? -1.498 -3.417 -6.716 1.00 93.69 86 LEU A CA 1
ATOM 684 C C . LEU A 1 86 ? -1.349 -4.934 -6.854 1.00 93.69 86 LEU A C 1
ATOM 686 O O . LEU A 1 86 ? -0.536 -5.545 -6.156 1.00 93.69 86 LEU A O 1
ATOM 690 N N . GLY A 1 87 ? -2.101 -5.555 -7.767 1.00 92.31 87 GLY A N 1
ATOM 691 C CA . GLY A 1 87 ? -1.980 -6.977 -8.071 1.00 92.31 87 GLY A CA 1
ATOM 692 C C . GLY A 1 87 ? -0.577 -7.364 -8.543 1.00 92.31 87 GLY A C 1
ATOM 693 O O . GLY A 1 87 ? -0.089 -8.439 -8.174 1.00 92.31 87 GLY A O 1
ATOM 694 N N . SER A 1 88 ? 0.097 -6.484 -9.287 1.00 93.12 88 SER A N 1
ATOM 695 C CA . SER A 1 88 ? 1.454 -6.694 -9.799 1.00 93.12 88 SER A CA 1
ATOM 696 C C . SER A 1 88 ? 2.495 -6.874 -8.697 1.00 93.12 88 SER A C 1
ATOM 698 O O . SER A 1 88 ? 3.423 -7.653 -8.876 1.00 93.12 88 SER A O 1
ATOM 700 N N . LEU A 1 89 ? 2.313 -6.274 -7.515 1.00 94.25 89 LEU A N 1
ATOM 701 C CA . LEU A 1 89 ? 3.252 -6.428 -6.391 1.00 94.25 89 LEU A CA 1
ATOM 702 C C . LEU A 1 89 ? 3.361 -7.870 -5.875 1.00 94.25 89 LEU A C 1
ATOM 704 O O . LEU A 1 89 ? 4.356 -8.233 -5.248 1.00 94.25 89 LEU A O 1
ATOM 708 N N . SER A 1 90 ? 2.336 -8.687 -6.120 1.00 93.69 90 SER A N 1
ATOM 709 C CA . SER A 1 90 ? 2.286 -10.089 -5.689 1.00 93.69 90 SER A CA 1
ATOM 710 C C . SER A 1 90 ? 2.694 -11.089 -6.771 1.00 93.69 90 SER A C 1
ATOM 712 O O . SER A 1 90 ? 2.777 -12.288 -6.507 1.00 93.69 90 SER A O 1
ATOM 714 N N . LYS A 1 91 ? 2.932 -10.621 -7.999 1.00 91.81 91 LYS A N 1
ATOM 715 C CA . LYS A 1 91 ? 3.175 -11.473 -9.164 1.00 91.81 91 LYS A CA 1
ATOM 716 C C . LYS A 1 91 ? 4.562 -11.200 -9.730 1.00 91.81 91 LYS A C 1
ATOM 718 O O . LYS A 1 91 ? 5.029 -10.070 -9.741 1.00 91.81 91 LYS A O 1
ATOM 723 N N . SER A 1 92 ? 5.193 -12.242 -10.261 1.00 90.94 92 SER A N 1
ATOM 724 C CA . SER A 1 92 ? 6.389 -12.090 -11.087 1.00 90.94 92 SER A CA 1
ATOM 725 C C . SER A 1 92 ? 5.970 -12.126 -12.549 1.00 90.94 92 SER A C 1
ATOM 727 O O . SER A 1 92 ? 5.705 -13.195 -13.097 1.00 90.94 92 SER A O 1
ATOM 729 N N . MET A 1 93 ? 5.808 -10.952 -13.156 1.00 89.56 93 MET A N 1
ATOM 730 C CA . MET A 1 93 ? 5.449 -10.815 -14.569 1.00 89.56 93 MET A CA 1
ATOM 731 C C . MET A 1 93 ? 6.364 -9.784 -15.224 1.00 89.56 93 MET A C 1
ATOM 733 O O . MET A 1 93 ? 6.631 -8.759 -14.600 1.00 89.56 93 MET A O 1
ATOM 737 N N . PRO A 1 94 ? 6.842 -10.027 -16.457 1.00 93.06 94 PRO A N 1
ATOM 738 C CA . PRO A 1 94 ? 7.687 -9.068 -17.152 1.00 93.06 94 PRO A CA 1
ATOM 739 C C . PRO A 1 94 ? 6.938 -7.749 -17.353 1.00 93.06 94 PRO A C 1
ATOM 741 O O . PRO A 1 94 ? 5.788 -7.729 -17.794 1.00 93.06 94 PRO A O 1
ATOM 744 N N . PHE A 1 95 ? 7.614 -6.651 -17.050 1.00 93.50 95 PHE A N 1
ATOM 745 C CA . PHE A 1 95 ? 7.104 -5.295 -17.153 1.00 93.50 95 PHE A CA 1
ATOM 746 C C .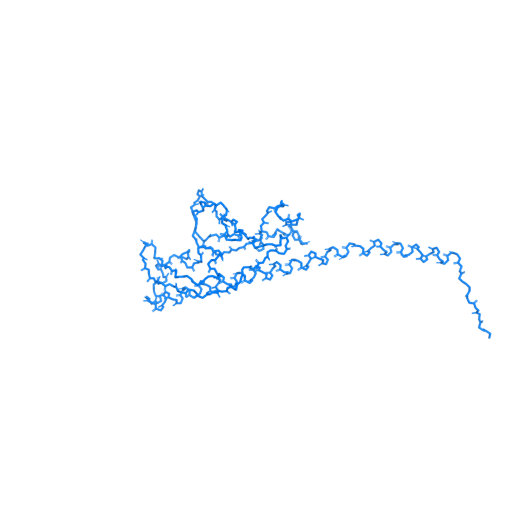 PHE A 1 95 ? 7.994 -4.497 -18.103 1.00 93.50 95 PHE A C 1
ATOM 748 O O . PHE A 1 95 ? 9.203 -4.395 -17.906 1.00 93.50 95 PHE A O 1
ATOM 755 N N . THR A 1 96 ? 7.411 -3.953 -19.168 1.00 93.25 96 THR A N 1
ATOM 756 C CA . THR A 1 96 ? 8.167 -3.150 -20.137 1.00 93.25 96 THR A CA 1
ATOM 757 C C . THR A 1 96 ? 8.102 -1.686 -19.739 1.00 93.25 96 THR A C 1
ATOM 759 O O . THR A 1 96 ? 7.016 -1.134 -19.588 1.00 93.25 96 THR A O 1
ATOM 762 N N . VAL A 1 97 ? 9.268 -1.064 -19.602 1.00 92.06 97 VAL A N 1
ATOM 763 C CA . VAL A 1 97 ? 9.403 0.361 -19.302 1.00 92.06 97 VAL A CA 1
ATOM 764 C C . VAL A 1 97 ? 9.501 1.125 -20.614 1.00 92.06 97 VAL A C 1
ATOM 766 O O . VAL A 1 97 ? 10.373 0.835 -21.439 1.00 92.06 97 VAL A O 1
ATOM 769 N N . TYR A 1 98 ? 8.628 2.111 -20.798 1.00 92.31 98 TYR A N 1
ATOM 770 C CA . TYR A 1 98 ? 8.581 2.943 -21.999 1.00 92.31 98 TYR A CA 1
ATOM 771 C C . TYR A 1 98 ? 9.184 4.325 -21.744 1.00 92.31 98 TYR A C 1
ATOM 773 O O . TYR A 1 98 ? 9.022 4.890 -20.659 1.00 92.31 98 TYR A O 1
ATOM 781 N N . ASP A 1 99 ? 9.859 4.879 -22.751 1.00 91.44 99 ASP A N 1
ATOM 782 C CA . ASP A 1 99 ? 10.291 6.278 -22.731 1.00 91.44 99 ASP A CA 1
ATOM 783 C C . ASP A 1 99 ? 9.105 7.236 -22.962 1.00 91.44 99 ASP A C 1
ATOM 785 O O . ASP A 1 99 ? 7.970 6.828 -23.226 1.00 91.44 99 ASP A O 1
ATOM 789 N N . LYS A 1 100 ? 9.377 8.541 -22.901 1.00 89.25 100 LYS A N 1
ATOM 790 C CA . LYS A 1 100 ? 8.397 9.606 -23.169 1.00 89.25 100 LYS A CA 1
ATOM 791 C C . LYS A 1 100 ? 7.821 9.601 -24.592 1.00 89.25 100 LYS A C 1
ATOM 793 O O . LYS A 1 100 ? 6.851 10.304 -24.852 1.00 89.25 100 LYS A O 1
ATOM 798 N N . PHE A 1 101 ? 8.436 8.865 -25.514 1.00 88.19 101 PHE A N 1
ATOM 799 C CA . PHE A 1 101 ? 8.013 8.730 -26.905 1.00 88.19 101 PHE A CA 1
ATOM 800 C C . PHE A 1 101 ? 7.298 7.393 -27.171 1.00 88.19 101 PHE A C 1
ATOM 802 O O . PHE A 1 101 ? 6.905 7.135 -28.306 1.00 88.19 101 PHE A O 1
ATOM 809 N N . GLY A 1 102 ? 7.114 6.550 -26.148 1.00 86.38 102 GLY A N 1
ATOM 810 C CA . GLY A 1 102 ? 6.472 5.241 -26.261 1.00 86.38 102 GLY A CA 1
ATOM 811 C C . GLY A 1 102 ? 7.391 4.115 -26.749 1.00 86.38 102 GLY A C 1
ATOM 812 O O . GLY A 1 102 ? 6.906 3.026 -27.051 1.00 86.38 102 GLY A O 1
ATOM 813 N N . ASN A 1 103 ? 8.707 4.325 -26.818 1.00 90.81 103 ASN A N 1
ATOM 814 C CA . ASN A 1 103 ? 9.657 3.277 -27.189 1.00 90.81 103 ASN A CA 1
ATOM 815 C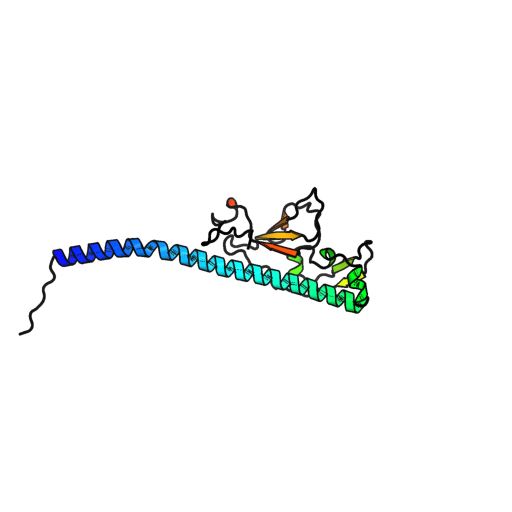 C . ASN A 1 103 ? 10.013 2.407 -25.981 1.00 90.81 103 ASN A C 1
ATOM 817 O O . ASN A 1 103 ? 10.280 2.906 -24.884 1.00 90.81 103 ASN A O 1
ATOM 821 N N . ALA A 1 104 ? 10.092 1.093 -26.199 1.00 90.56 104 ALA A N 1
ATOM 822 C CA . ALA A 1 104 ? 10.536 0.148 -25.181 1.00 90.56 104 ALA A CA 1
ATOM 823 C C . ALA A 1 104 ? 12.004 0.418 -24.796 1.00 90.56 104 ALA A C 1
ATOM 825 O O . ALA A 1 104 ? 12.934 0.228 -25.586 1.00 90.56 104 ALA A O 1
ATOM 826 N N . THR A 1 105 ? 12.209 0.861 -23.558 1.00 88.75 105 THR A N 1
ATOM 827 C CA . THR A 1 105 ? 13.524 1.226 -23.023 1.00 88.75 105 THR A CA 1
ATOM 828 C C . THR A 1 105 ? 14.207 0.017 -22.397 1.00 88.75 105 THR A C 1
ATOM 830 O O . THR A 1 105 ? 15.323 -0.318 -22.798 1.00 88.75 105 THR A O 1
ATOM 833 N N . ALA A 1 106 ? 13.531 -0.655 -21.463 1.00 90.56 106 ALA A N 1
ATOM 834 C CA . ALA A 1 106 ? 14.036 -1.819 -20.735 1.00 90.56 106 ALA A CA 1
ATOM 835 C C . ALA A 1 106 ? 12.893 -2.788 -20.393 1.00 90.56 106 ALA A C 1
ATOM 837 O O . ALA A 1 106 ? 11.730 -2.385 -20.318 1.00 90.56 106 ALA A O 1
ATOM 838 N N . THR A 1 107 ? 13.222 -4.064 -20.177 1.00 92.88 107 THR A N 1
ATOM 839 C CA . THR A 1 107 ? 12.268 -5.063 -19.666 1.00 92.88 107 THR A CA 1
ATOM 840 C C . THR A 1 107 ? 12.659 -5.445 -18.247 1.00 92.88 107 THR A C 1
ATOM 842 O O . THR A 1 107 ? 13.706 -6.045 -18.008 1.00 92.88 107 THR A O 1
ATOM 845 N N . PHE A 1 108 ? 11.804 -5.084 -17.304 1.00 92.31 108 PHE A N 1
ATOM 846 C CA . PHE A 1 108 ? 11.945 -5.347 -15.886 1.00 92.31 108 PHE A CA 1
ATOM 847 C C . PHE A 1 108 ? 11.271 -6.673 -15.510 1.00 92.31 108 PHE A C 1
ATOM 849 O O . PHE A 1 108 ? 10.158 -6.961 -15.941 1.00 92.31 108 PHE A O 1
ATOM 856 N N . TYR A 1 109 ? 11.947 -7.487 -14.699 1.00 92.88 109 TYR A N 1
ATOM 857 C CA . TYR A 1 109 ? 11.439 -8.766 -14.199 1.00 92.88 109 TYR A CA 1
ATOM 858 C C . TYR A 1 109 ? 11.273 -8.688 -12.674 1.00 92.88 109 TYR A C 1
ATOM 860 O O . TYR A 1 109 ? 12.179 -9.092 -11.941 1.00 92.88 109 TYR A O 1
ATOM 868 N N . PRO A 1 110 ? 10.149 -8.143 -12.177 1.00 90.88 110 PRO A N 1
ATOM 869 C CA . PRO A 1 110 ? 9.872 -8.066 -10.749 1.00 90.88 110 PRO A CA 1
ATOM 870 C C . PRO A 1 110 ? 9.788 -9.464 -10.133 1.00 90.88 110 PRO A C 1
ATOM 872 O O . PRO A 1 110 ? 9.158 -10.373 -10.681 1.00 90.88 110 PRO A O 1
ATOM 875 N N . TYR A 1 111 ? 10.383 -9.629 -8.955 1.00 92.19 111 TYR A N 1
ATOM 876 C CA . TYR A 1 111 ? 10.022 -10.711 -8.038 1.00 92.19 111 TYR A CA 1
ATOM 877 C C .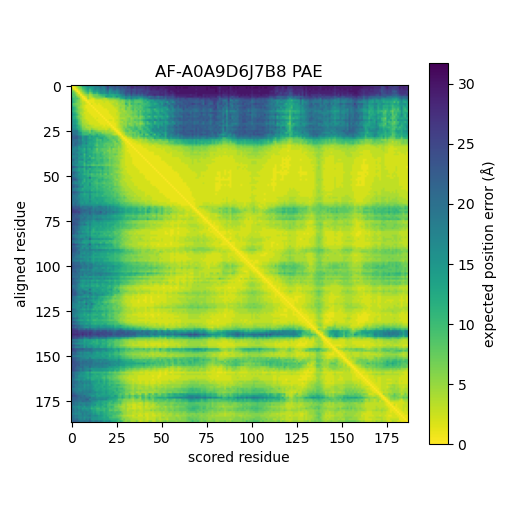 TYR A 1 111 ? 8.794 -10.273 -7.221 1.00 92.19 111 TYR A C 1
ATOM 879 O O . TYR A 1 111 ? 8.522 -9.076 -7.121 1.00 92.19 111 TYR A O 1
ATOM 887 N N . PRO A 1 112 ? 8.030 -11.205 -6.626 1.00 94.25 112 PRO A N 1
ATOM 888 C CA . PRO A 1 112 ? 6.906 -10.831 -5.777 1.00 94.25 112 PRO A CA 1
ATOM 889 C C . PRO A 1 112 ? 7.408 -10.076 -4.538 1.00 94.25 112 PRO A C 1
ATOM 891 O O . PRO A 1 112 ? 8.071 -10.645 -3.669 1.00 94.25 112 PRO A O 1
ATOM 894 N N . TYR A 1 113 ? 7.084 -8.786 -4.459 1.00 95.50 113 TYR A N 1
ATOM 895 C CA . TYR A 1 113 ? 7.391 -7.917 -3.320 1.00 95.50 113 TYR A CA 1
ATOM 896 C C . TYR A 1 113 ? 6.562 -8.277 -2.095 1.00 95.50 113 TYR A C 1
ATOM 898 O O . TYR A 1 113 ? 7.012 -8.119 -0.961 1.00 95.50 113 TYR A O 1
ATOM 906 N N . LEU A 1 114 ? 5.351 -8.769 -2.347 1.00 95.06 114 LEU A N 1
ATOM 907 C CA . LEU A 1 114 ? 4.400 -9.216 -1.348 1.00 95.06 114 LEU A CA 1
ATOM 908 C C . LEU A 1 114 ? 4.030 -10.670 -1.627 1.00 95.06 114 LEU A C 1
ATOM 910 O O . LEU A 1 114 ? 3.708 -11.025 -2.756 1.00 95.06 114 LEU A O 1
ATOM 914 N N . TYR A 1 115 ? 3.998 -11.508 -0.589 1.00 91.81 115 TYR A N 1
ATOM 915 C CA . TYR A 1 115 ? 3.441 -12.860 -0.720 1.00 91.81 115 TYR A CA 1
ATOM 916 C C . TYR A 1 115 ? 1.936 -12.813 -1.028 1.00 91.81 115 TYR A C 1
ATOM 918 O O . TYR A 1 115 ? 1.414 -13.578 -1.834 1.00 91.81 115 TYR A O 1
ATOM 926 N N . LYS A 1 116 ? 1.235 -11.884 -0.372 1.00 91.56 116 LYS A N 1
ATOM 927 C CA . LYS A 1 116 ? -0.184 -11.595 -0.556 1.00 91.56 116 LYS A CA 1
ATOM 928 C C . LYS A 1 116 ? -0.441 -10.147 -0.158 1.00 91.56 116 LYS A C 1
ATOM 930 O O . LYS A 1 116 ? 0.207 -9.644 0.757 1.00 91.56 116 LYS A O 1
ATOM 935 N N . LEU A 1 117 ? -1.407 -9.502 -0.807 1.00 93.38 117 LEU A N 1
ATOM 936 C CA . LEU A 1 117 ? -1.842 -8.171 -0.398 1.00 93.38 117 LEU A CA 1
ATOM 937 C C . LEU A 1 117 ? -2.475 -8.240 1.007 1.00 93.38 117 LEU A C 1
ATOM 939 O O . LEU A 1 117 ? -3.348 -9.095 1.228 1.00 93.38 117 LEU A O 1
ATOM 943 N N . PRO A 1 118 ? -2.042 -7.397 1.962 1.00 95.25 118 PRO A N 1
ATOM 944 C CA . PRO A 1 118 ? -2.636 -7.381 3.288 1.00 95.25 118 PRO A CA 1
ATOM 945 C C . PRO A 1 118 ? -4.105 -6.962 3.201 1.00 95.25 118 PRO A C 1
ATOM 947 O O . PRO A 1 118 ? -4.557 -6.338 2.234 1.00 95.25 118 PRO A O 1
ATOM 950 N N . LYS A 1 119 ? -4.869 -7.365 4.212 1.00 94.19 119 LYS A N 1
ATOM 951 C CA . LYS A 1 119 ? -6.283 -7.018 4.324 1.00 94.19 119 LYS A CA 1
ATOM 952 C C . LYS A 1 119 ? -6.406 -5.681 5.040 1.00 94.19 119 LYS A C 1
ATOM 954 O O . LYS A 1 119 ? -5.642 -5.412 5.959 1.00 94.19 119 LYS A O 1
ATOM 959 N N . ASP A 1 120 ? -7.400 -4.893 4.671 1.00 93.81 120 ASP A N 1
ATOM 960 C CA . ASP A 1 120 ? -7.837 -3.783 5.506 1.00 93.81 120 ASP A CA 1
ATOM 961 C C . ASP A 1 120 ? -8.519 -4.381 6.759 1.00 93.81 120 ASP A C 1
ATOM 963 O O . ASP A 1 120 ? -9.487 -5.140 6.598 1.00 93.81 120 ASP A O 1
ATOM 967 N N . PRO A 1 121 ? -8.032 -4.116 7.987 1.00 92.75 121 PRO A N 1
ATOM 968 C CA . PRO A 1 121 ? -8.589 -4.689 9.216 1.00 92.75 121 PRO A CA 1
ATOM 969 C C . PRO A 1 121 ? -10.025 -4.229 9.507 1.00 92.75 121 PRO A C 1
ATOM 971 O O . PRO A 1 121 ? -10.797 -4.973 10.115 1.00 92.75 121 PRO A O 1
ATOM 974 N N . LEU A 1 122 ? -10.429 -3.053 9.018 1.00 90.06 122 LEU A N 1
ATOM 975 C CA . LEU A 1 122 ? -11.767 -2.494 9.240 1.00 90.06 122 LEU A CA 1
ATOM 976 C C . LEU A 1 122 ? -12.813 -3.078 8.275 1.00 90.06 122 LEU A C 1
ATOM 978 O O . LEU A 1 122 ? -14.012 -3.057 8.569 1.00 90.06 122 LEU A O 1
ATOM 982 N N . ILE A 1 123 ? -12.371 -3.642 7.146 1.00 91.69 123 ILE A N 1
ATOM 983 C CA . ILE A 1 123 ? -13.230 -4.269 6.124 1.00 91.69 123 ILE A CA 1
ATOM 984 C C . ILE A 1 123 ? -13.126 -5.809 6.183 1.00 91.69 123 ILE A C 1
ATOM 986 O O . ILE A 1 123 ? -14.095 -6.529 5.924 1.00 91.69 123 ILE A O 1
ATOM 990 N N . GLY A 1 124 ? -11.956 -6.343 6.545 1.00 90.31 124 GLY A N 1
ATOM 991 C CA . GLY A 1 124 ? -11.647 -7.776 6.614 1.00 90.31 124 GLY A CA 1
ATOM 992 C C . GLY A 1 124 ? -11.218 -8.409 5.282 1.00 90.31 124 GLY A C 1
ATOM 993 O O . GLY A 1 124 ? -11.124 -9.637 5.178 1.00 90.31 124 GLY A O 1
ATOM 994 N N . ARG A 1 125 ? -10.952 -7.599 4.252 1.00 91.69 125 ARG A N 1
ATOM 995 C CA . ARG A 1 125 ? -10.529 -8.019 2.901 1.00 91.69 125 ARG A CA 1
ATOM 996 C C . ARG A 1 125 ? -9.517 -7.029 2.320 1.00 91.69 125 ARG A C 1
ATOM 998 O O . ARG A 1 125 ? -9.340 -5.947 2.862 1.00 91.69 125 ARG A O 1
ATOM 1005 N N . ALA A 1 126 ? -8.834 -7.410 1.243 1.00 93.06 126 ALA A N 1
ATOM 1006 C CA . ALA A 1 126 ? -7.829 -6.565 0.598 1.00 93.06 126 ALA A CA 1
ATOM 1007 C C . ALA A 1 126 ? -8.507 -5.555 -0.341 1.00 93.06 126 ALA A C 1
ATOM 1009 O O . ALA A 1 126 ? -8.546 -5.762 -1.557 1.00 93.06 126 ALA A O 1
ATOM 1010 N N . VAL A 1 127 ? -9.082 -4.513 0.265 1.00 93.88 127 VAL A N 1
ATOM 1011 C CA . VAL A 1 127 ? -9.702 -3.380 -0.423 1.00 93.88 127 VAL A CA 1
ATOM 1012 C C . VAL A 1 127 ? -8.903 -2.125 -0.120 1.00 93.88 127 VAL A C 1
ATOM 1014 O O . VAL A 1 127 ? -8.806 -1.734 1.038 1.00 93.88 127 VAL A O 1
ATOM 1017 N N . TRP A 1 128 ? -8.349 -1.509 -1.157 1.00 94.88 128 TRP A N 1
ATOM 1018 C CA . TRP A 1 128 ? -7.469 -0.347 -1.038 1.00 94.88 128 TRP A CA 1
ATOM 1019 C C . TRP A 1 128 ? -7.807 0.682 -2.109 1.00 94.88 128 TRP A C 1
ATOM 1021 O O . TRP A 1 128 ? -8.179 0.314 -3.227 1.00 94.88 128 TRP A O 1
ATOM 1031 N N . MET A 1 129 ? -7.653 1.961 -1.786 1.00 93.62 129 MET A N 1
ATOM 1032 C CA . MET A 1 129 ? -7.616 3.009 -2.801 1.00 93.62 129 MET A CA 1
ATOM 1033 C C . MET A 1 129 ? -6.221 3.054 -3.411 1.00 93.62 129 MET A C 1
ATOM 1035 O O . MET A 1 129 ? -5.228 2.962 -2.696 1.00 93.62 129 MET A O 1
ATOM 1039 N N . GLN A 1 130 ? -6.155 3.172 -4.730 1.00 94.38 130 GLN A N 1
ATOM 1040 C CA . GLN A 1 130 ? -4.927 3.335 -5.499 1.00 94.38 130 GLN A CA 1
ATOM 1041 C C . GLN A 1 130 ? -4.881 4.755 -6.042 1.00 94.38 130 GLN A C 1
ATOM 1043 O O . GLN A 1 130 ? -5.872 5.205 -6.617 1.00 94.38 130 GLN A O 1
ATOM 1048 N N . TYR A 1 131 ? -3.734 5.415 -5.927 1.00 93.62 131 TYR A N 1
ATOM 1049 C CA . TYR A 1 131 ? -3.474 6.714 -6.540 1.00 93.62 131 TYR A CA 1
ATOM 1050 C C . TYR A 1 131 ? -2.430 6.575 -7.641 1.00 93.62 131 TYR A C 1
ATOM 1052 O O . TYR A 1 131 ? -1.402 5.914 -7.466 1.00 93.62 131 TYR A O 1
ATOM 1060 N N . TYR A 1 132 ? -2.702 7.200 -8.783 1.00 93.62 132 TYR A N 1
ATOM 1061 C CA . TYR A 1 132 ? -1.884 7.063 -9.986 1.00 93.62 132 TYR A CA 1
ATOM 1062 C C . TYR A 1 132 ? -0.992 8.279 -10.221 1.00 93.62 132 TYR A C 1
ATOM 1064 O O . TYR A 1 132 ? -1.388 9.415 -9.969 1.00 93.62 132 TYR A O 1
ATOM 1072 N N . ALA A 1 133 ? 0.225 8.031 -10.706 1.00 92.31 133 ALA A N 1
ATOM 1073 C CA . ALA A 1 133 ? 1.219 9.060 -10.990 1.00 92.31 133 ALA A CA 1
ATOM 1074 C C . ALA A 1 133 ? 0.824 9.917 -12.200 1.00 92.31 133 ALA A C 1
ATOM 1076 O O . ALA A 1 133 ? 1.143 11.102 -12.248 1.00 92.31 133 ALA A O 1
ATOM 1077 N N . SER A 1 134 ? 0.126 9.311 -13.162 1.00 89.69 134 SER A N 1
ATOM 1078 C CA . SER A 1 134 ? -0.379 9.966 -14.364 1.00 89.69 134 SER A CA 1
ATOM 1079 C C . SER A 1 134 ? -1.801 9.506 -14.642 1.00 89.69 134 SER A C 1
ATOM 1081 O O . SER A 1 134 ? -2.113 8.318 -14.554 1.00 89.69 134 SER A O 1
ATOM 1083 N N . TYR A 1 135 ? -2.676 10.458 -14.937 1.00 87.88 135 TYR A N 1
ATOM 1084 C CA . TYR A 1 135 ? -4.086 10.245 -15.239 1.00 87.88 135 TYR A CA 1
ATOM 1085 C C . TYR A 1 135 ? -4.534 11.319 -16.230 1.00 87.88 135 TYR A C 1
ATOM 1087 O O . TYR A 1 135 ? -4.021 12.441 -16.223 1.00 87.88 135 TYR A O 1
ATOM 1095 N N . SER A 1 136 ? -5.488 10.998 -17.103 1.00 80.12 136 SER A N 1
ATOM 1096 C CA . SER A 1 136 ? -6.124 12.031 -17.926 1.00 80.12 136 SER A CA 1
ATOM 1097 C C . SER A 1 136 ? -7.045 12.884 -17.055 1.00 80.12 136 SER A C 1
ATOM 1099 O O . SER A 1 136 ? -7.791 12.321 -16.261 1.00 80.12 136 SER A O 1
ATOM 1101 N N . SER A 1 137 ? -7.060 14.208 -17.236 1.00 65.31 137 SER A N 1
ATOM 1102 C CA . SER A 1 137 ? -7.883 15.147 -16.447 1.00 65.31 137 SER A CA 1
ATOM 1103 C C . SER A 1 137 ? -9.377 14.805 -16.395 1.00 65.31 137 SER A C 1
ATOM 1105 O O . SER A 1 137 ? -10.057 15.192 -15.449 1.00 65.31 137 SER A O 1
ATOM 1107 N N . ASP A 1 138 ? -9.869 14.068 -17.392 1.00 65.44 138 ASP A N 1
ATOM 1108 C CA . ASP A 1 138 ? -11.275 13.680 -17.531 1.00 65.44 138 ASP A CA 1
ATOM 1109 C C . ASP A 1 138 ? -11.609 12.336 -16.847 1.00 65.44 138 ASP A C 1
ATOM 1111 O O . ASP A 1 138 ? -12.769 11.925 -16.817 1.00 65.44 138 ASP A O 1
ATOM 1115 N N . VAL A 1 139 ? -10.609 11.623 -16.308 1.00 62.53 139 VAL A N 1
ATOM 1116 C CA . VAL A 1 139 ? -10.738 10.266 -15.746 1.00 62.53 139 VAL A CA 1
ATOM 1117 C C . VAL A 1 139 ? -10.095 10.209 -14.357 1.00 62.53 139 VAL A C 1
ATOM 1119 O O . VAL A 1 139 ? -9.094 10.863 -14.088 1.00 62.53 139 VAL A O 1
ATOM 1122 N N . ASN A 1 140 ? -10.708 9.443 -13.451 1.00 72.50 140 ASN A N 1
ATOM 1123 C CA . ASN A 1 140 ? -10.380 9.415 -12.023 1.00 72.50 140 ASN A CA 1
ATOM 1124 C C . ASN A 1 140 ? -8.871 9.268 -11.738 1.00 72.50 140 ASN A C 1
ATOM 1126 O O . ASN A 1 140 ? -8.228 8.338 -12.222 1.00 72.50 140 ASN A O 1
ATOM 1130 N N . SER A 1 141 ? -8.340 10.130 -10.863 1.00 83.94 141 SER A N 1
ATOM 1131 C CA . SER A 1 141 ? -6.966 10.067 -10.330 1.00 83.94 141 SER A CA 1
ATOM 1132 C C . SER A 1 141 ? -6.739 8.914 -9.345 1.00 83.94 141 SER A C 1
ATOM 1134 O O . SER A 1 141 ? -5.612 8.659 -8.913 1.00 83.94 141 SER A O 1
ATOM 1136 N N . SER A 1 142 ? -7.815 8.215 -8.982 1.00 89.56 142 SER A N 1
ATOM 1137 C CA . SER A 1 142 ? -7.796 7.087 -8.067 1.00 89.56 142 SER A CA 1
ATOM 1138 C C . SER A 1 142 ? -8.772 5.994 -8.487 1.00 89.56 142 SER A C 1
ATOM 1140 O O . SER A 1 142 ? -9.729 6.226 -9.231 1.00 89.56 142 SER A O 1
ATOM 1142 N N . SER A 1 143 ? -8.515 4.778 -8.018 1.00 91.81 143 SER A N 1
ATOM 1143 C CA . SER A 1 143 ? -9.392 3.629 -8.224 1.00 91.81 143 SER A CA 1
ATOM 1144 C C . SER A 1 143 ? -9.431 2.746 -6.985 1.00 91.81 143 SER A C 1
ATOM 1146 O O . SER A 1 143 ? -8.483 2.696 -6.202 1.00 91.81 143 SER A O 1
ATOM 1148 N N . THR A 1 144 ? -10.518 2.007 -6.823 1.00 93.06 144 THR A N 1
ATOM 1149 C CA . THR A 1 144 ? -10.638 0.997 -5.779 1.00 93.06 144 THR A CA 1
ATOM 1150 C C . THR A 1 144 ? -10.097 -0.329 -6.292 1.00 93.06 144 THR A C 1
ATOM 1152 O O . THR A 1 144 ? -10.606 -0.879 -7.271 1.00 93.06 144 THR A O 1
ATOM 1155 N N . PHE A 1 145 ? -9.107 -0.884 -5.603 1.00 93.38 145 PHE A N 1
ATOM 1156 C CA . PHE A 1 145 ? -8.693 -2.271 -5.762 1.00 93.38 145 PHE A CA 1
ATOM 1157 C C . PHE A 1 145 ? -9.470 -3.144 -4.778 1.00 93.38 145 PHE A C 1
ATOM 1159 O O . PHE A 1 145 ? -9.308 -2.971 -3.577 1.00 93.38 145 PHE A O 1
ATOM 1166 N N . ASP A 1 146 ? -10.264 -4.101 -5.255 1.00 92.50 146 ASP A N 1
ATOM 1167 C CA . ASP A 1 146 ? -10.875 -5.153 -4.433 1.00 92.50 146 ASP A CA 1
ATOM 1168 C C . ASP A 1 146 ? -10.430 -6.521 -4.945 1.00 92.50 146 ASP A C 1
ATOM 1170 O O . ASP A 1 146 ? -10.923 -7.021 -5.959 1.00 92.50 146 ASP A O 1
ATOM 1174 N N . THR A 1 147 ? -9.485 -7.141 -4.234 1.00 83.75 147 THR A N 1
ATOM 1175 C CA . THR A 1 147 ? -9.125 -8.556 -4.428 1.00 83.75 147 THR A CA 1
ATOM 1176 C C . THR A 1 147 ? -8.836 -8.919 -5.901 1.00 83.75 147 THR A C 1
ATOM 1178 O O . THR A 1 147 ? -9.254 -9.960 -6.406 1.00 83.75 147 THR A O 1
ATOM 1181 N N . GLY A 1 148 ? -8.115 -8.048 -6.616 1.00 83.00 148 GLY A N 1
ATOM 1182 C CA . GLY A 1 148 ? -7.745 -8.247 -8.025 1.00 83.00 148 GLY A CA 1
ATOM 1183 C C . GLY A 1 148 ? -8.706 -7.639 -9.047 1.00 83.00 148 GLY A C 1
ATOM 1184 O O . GLY A 1 148 ? -8.482 -7.796 -10.245 1.00 83.00 148 GLY A O 1
ATOM 1185 N N . ARG A 1 149 ? -9.760 -6.947 -8.607 1.00 89.25 149 ARG A N 1
ATOM 1186 C CA . ARG A 1 149 ? -10.631 -6.135 -9.466 1.00 89.25 149 ARG A CA 1
ATOM 1187 C C . ARG 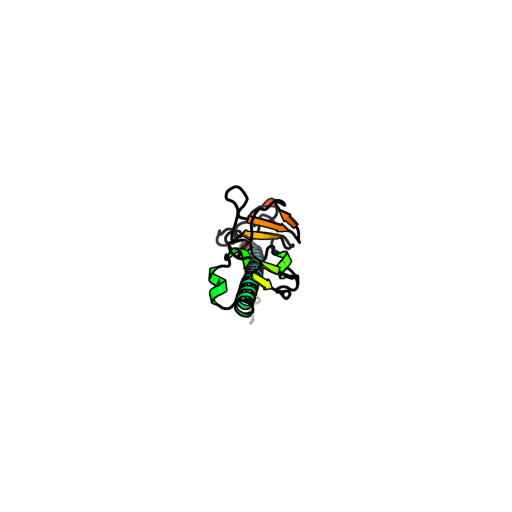A 1 149 ? -10.369 -4.658 -9.219 1.00 89.25 149 ARG A C 1
ATOM 1189 O O . ARG A 1 149 ? -10.248 -4.246 -8.072 1.00 89.25 149 ARG A O 1
ATOM 1196 N N . ILE A 1 150 ? -10.316 -3.878 -10.292 1.00 90.12 150 ILE A N 1
ATOM 1197 C CA . ILE A 1 150 ? -10.157 -2.424 -10.234 1.00 90.12 150 ILE A CA 1
ATOM 1198 C C . ILE A 1 150 ? -11.496 -1.792 -10.603 1.00 90.12 150 ILE A C 1
ATOM 1200 O O . ILE A 1 150 ? -12.075 -2.131 -11.638 1.00 90.12 150 ILE A O 1
ATOM 1204 N N . THR A 1 151 ? -11.992 -0.908 -9.741 1.00 89.81 151 THR A N 1
ATOM 1205 C CA . THR A 1 151 ? -13.234 -0.159 -9.947 1.00 89.81 151 THR A CA 1
ATOM 1206 C C . THR A 1 151 ? -12.929 1.342 -9.937 1.00 89.81 151 THR A C 1
ATOM 1208 O O . THR A 1 151 ? -12.318 1.819 -8.984 1.00 89.81 151 THR A O 1
ATOM 1211 N N . PRO A 1 152 ? -13.357 2.103 -10.957 1.00 85.50 152 PRO A N 1
ATOM 1212 C CA . PRO A 1 152 ? -14.032 1.631 -12.166 1.00 85.50 152 PRO A CA 1
ATOM 1213 C C . PRO A 1 152 ? -13.085 0.837 -13.088 1.00 85.50 152 PRO A C 1
ATOM 1215 O O . PRO A 1 152 ? -11.869 0.937 -12.984 1.00 85.50 152 PRO A O 1
ATOM 1218 N N . SER A 1 153 ? -13.629 0.008 -13.982 1.00 79.62 153 SER A N 1
ATOM 1219 C CA . SER A 1 153 ? -12.816 -0.877 -14.836 1.00 79.62 153 SER A CA 1
ATOM 1220 C C . SER A 1 153 ? -12.161 -0.168 -16.029 1.00 79.62 153 SER A C 1
ATOM 1222 O O . SER A 1 153 ? -11.311 -0.749 -16.694 1.00 79.62 153 SER A O 1
ATOM 1224 N N . ASN A 1 154 ? -12.569 1.067 -16.327 1.00 78.31 154 ASN A N 1
ATOM 1225 C CA . ASN A 1 154 ? -12.097 1.891 -17.443 1.00 78.31 154 ASN A CA 1
ATOM 1226 C C . ASN A 1 154 ? -11.121 2.991 -16.992 1.00 78.31 154 ASN A C 1
ATOM 1228 O O . ASN A 1 154 ? -11.127 4.088 -17.546 1.00 78.31 154 ASN A O 1
ATOM 1232 N N . VAL A 1 155 ? -10.317 2.727 -15.962 1.00 78.75 155 VAL A N 1
ATOM 1233 C CA . VAL A 1 155 ? -9.327 3.691 -15.469 1.00 78.75 155 VAL A CA 1
ATOM 1234 C C . VAL A 1 155 ? -8.266 3.925 -16.546 1.00 78.75 155 VAL A C 1
ATOM 1236 O O . VAL A 1 155 ? -7.540 3.011 -16.928 1.00 78.75 155 VAL A O 1
ATOM 1239 N N . VAL A 1 156 ? -8.188 5.167 -17.028 1.00 82.25 156 VAL A N 1
ATOM 1240 C CA . VAL A 1 156 ? -7.148 5.658 -17.941 1.00 82.25 156 VAL A CA 1
ATOM 1241 C C . VAL A 1 156 ? -6.100 6.380 -17.098 1.00 82.25 156 VAL A C 1
ATOM 1243 O O . VAL A 1 156 ? -6.013 7.608 -17.078 1.00 82.25 156 VAL A O 1
ATOM 1246 N N . ALA A 1 157 ? -5.363 5.594 -16.318 1.00 86.00 157 ALA A N 1
ATOM 1247 C CA . ALA A 1 157 ? -4.311 6.076 -15.437 1.00 86.00 157 ALA A CA 1
ATOM 1248 C C . ALA A 1 157 ? -3.168 5.057 -15.370 1.00 86.00 157 ALA A C 1
ATOM 1250 O O . ALA A 1 157 ? -3.387 3.852 -15.523 1.00 86.00 157 ALA A O 1
ATOM 1251 N N . THR A 1 158 ? -1.954 5.549 -15.146 1.00 89.12 158 THR A N 1
ATOM 1252 C CA . THR A 1 158 ? -0.722 4.763 -15.222 1.00 89.12 158 THR A CA 1
ATOM 1253 C C . THR A 1 158 ? 0.105 4.956 -13.961 1.00 89.12 158 THR A C 1
ATOM 1255 O O . THR A 1 158 ? 0.301 6.079 -13.493 1.00 89.12 158 THR A O 1
ATOM 1258 N N . GLY A 1 159 ? 0.615 3.840 -13.440 1.00 92.38 159 GLY A N 1
ATOM 1259 C CA . GLY A 1 159 ? 1.598 3.821 -12.367 1.00 92.38 159 GLY A CA 1
ATOM 1260 C C . GLY A 1 159 ? 1.013 4.144 -10.998 1.00 92.38 159 GLY A C 1
ATOM 1261 O O . GLY A 1 159 ? 0.881 5.309 -10.637 1.00 92.38 159 GLY A O 1
ATOM 1262 N N . VAL A 1 160 ? 0.701 3.121 -10.205 1.00 95.00 160 VAL A N 1
ATOM 1263 C CA . VAL A 1 160 ? 0.249 3.290 -8.818 1.00 95.00 160 VAL A CA 1
ATOM 1264 C C . VAL A 1 160 ? 1.416 3.798 -7.969 1.00 95.00 160 VAL A C 1
ATOM 1266 O O . VAL A 1 160 ? 2.378 3.062 -7.744 1.00 95.00 160 VAL A O 1
ATOM 1269 N N . PHE A 1 161 ? 1.345 5.048 -7.508 1.00 94.19 161 PHE A N 1
ATOM 1270 C CA . PHE A 1 161 ? 2.408 5.661 -6.702 1.00 94.19 161 PHE A CA 1
ATOM 1271 C C . PHE A 1 161 ? 2.135 5.589 -5.201 1.00 94.19 161 PHE A C 1
ATOM 1273 O O . PHE A 1 161 ? 3.084 5.524 -4.421 1.00 94.19 161 PHE A O 1
ATOM 1280 N N . ASP A 1 162 ? 0.862 5.594 -4.806 1.00 95.25 162 ASP A N 1
ATOM 1281 C CA . ASP A 1 162 ? 0.452 5.562 -3.406 1.00 95.25 162 ASP A CA 1
ATOM 1282 C C . ASP A 1 162 ? -0.898 4.860 -3.237 1.00 95.25 162 ASP A C 1
ATOM 1284 O O . ASP A 1 162 ? -1.607 4.567 -4.208 1.00 95.25 162 ASP A O 1
ATOM 1288 N N . ILE A 1 163 ? -1.237 4.575 -1.986 1.00 95.50 163 ILE A N 1
ATOM 1289 C CA . ILE A 1 163 ? -2.479 3.938 -1.579 1.00 95.50 163 ILE A CA 1
ATOM 1290 C C . ILE A 1 163 ? -3.042 4.578 -0.314 1.00 95.50 163 ILE A C 1
ATOM 1292 O O . ILE A 1 163 ? -2.307 5.192 0.452 1.00 95.50 163 ILE A O 1
ATOM 1296 N N . SER A 1 164 ? -4.327 4.349 -0.062 1.00 94.75 164 SER A N 1
ATOM 1297 C CA . SER A 1 164 ? -4.951 4.670 1.221 1.00 94.75 164 SER A CA 1
ATOM 1298 C C . SER A 1 164 ? -6.119 3.739 1.540 1.00 94.75 164 SER A C 1
ATOM 1300 O O . SER A 1 164 ? -6.473 2.825 0.777 1.00 94.75 164 SER A O 1
ATOM 1302 N N . GLY A 1 165 ? -6.717 3.964 2.708 1.00 92.56 165 GLY A N 1
ATOM 1303 C CA . GLY A 1 165 ? -7.956 3.327 3.113 1.00 92.56 165 GLY A CA 1
ATOM 1304 C C . GLY A 1 165 ? -9.159 3.705 2.241 1.00 92.56 165 GLY A C 1
ATOM 1305 O O . GLY A 1 165 ? -9.249 4.803 1.700 1.00 92.56 165 GLY A O 1
ATOM 1306 N N . HIS A 1 166 ? -10.135 2.800 2.127 1.00 91.69 166 HIS A N 1
ATOM 1307 C CA . HIS A 1 166 ? -11.366 3.084 1.380 1.00 91.69 166 HIS A CA 1
ATOM 1308 C C . HIS A 1 166 ? -12.210 4.194 2.048 1.00 91.69 166 HIS A C 1
ATOM 1310 O O . HIS A 1 166 ? -12.537 4.042 3.219 1.00 91.69 166 HIS A O 1
ATOM 1316 N N . PRO A 1 167 ? -12.649 5.256 1.349 1.00 89.19 167 PRO A N 1
ATOM 1317 C CA . PRO A 1 167 ? -13.350 6.381 1.984 1.00 89.19 167 PRO A CA 1
ATOM 1318 C C . PRO A 1 167 ? -14.828 6.101 2.308 1.00 89.19 167 PRO A C 1
ATOM 1320 O O . PRO A 1 167 ? -15.411 6.754 3.167 1.00 89.19 167 PRO A O 1
ATOM 1323 N N . ASP A 1 168 ? -15.460 5.153 1.612 1.00 89.25 168 ASP A N 1
ATOM 1324 C CA . ASP A 1 168 ? -16.902 4.899 1.739 1.00 89.25 168 ASP A CA 1
ATOM 1325 C C . ASP A 1 168 ? -17.305 4.265 3.101 1.00 89.25 168 ASP A C 1
ATOM 1327 O O . ASP A 1 168 ? -16.875 3.140 3.403 1.00 89.25 168 ASP A O 1
ATOM 1331 N N . PRO A 1 169 ? -18.177 4.928 3.896 1.00 85.44 169 PRO A N 1
ATOM 1332 C CA . PRO A 1 169 ? -18.693 4.428 5.177 1.00 85.44 169 PRO A CA 1
ATOM 1333 C C . PRO A 1 169 ? -19.633 3.224 5.063 1.00 85.44 169 PRO A C 1
ATOM 1335 O O . PRO A 1 169 ? -20.003 2.655 6.085 1.00 85.44 169 PRO A O 1
ATOM 1338 N N . THR A 1 170 ? -20.088 2.856 3.865 1.00 86.38 170 THR A N 1
ATOM 1339 C CA . THR A 1 170 ? -20.907 1.651 3.660 1.00 86.38 170 THR A CA 1
ATOM 1340 C C . THR A 1 170 ? -20.047 0.393 3.559 1.00 86.38 170 THR A C 1
ATOM 1342 O O . THR A 1 170 ? -20.486 -0.699 3.925 1.00 86.38 170 THR A O 1
ATOM 1345 N N . ILE A 1 171 ? -18.807 0.551 3.088 1.00 84.75 171 ILE A N 1
ATOM 1346 C CA . ILE A 1 171 ? -17.831 -0.530 2.933 1.00 84.75 171 ILE A CA 1
ATOM 1347 C C . ILE A 1 171 ? -17.021 -0.693 4.219 1.00 84.75 171 ILE A C 1
ATOM 1349 O O . ILE A 1 171 ? -16.777 -1.816 4.670 1.00 84.75 171 ILE A O 1
ATOM 1353 N N . ARG A 1 172 ? -16.627 0.423 4.836 1.00 82.12 172 ARG A N 1
ATOM 1354 C CA . ARG A 1 172 ? -16.054 0.431 6.184 1.00 82.12 172 ARG A CA 1
ATOM 1355 C C . ARG A 1 172 ? -17.179 0.277 7.193 1.00 82.12 172 ARG A C 1
ATOM 1357 O O . ARG A 1 172 ? -18.237 0.840 6.994 1.00 82.12 172 ARG A O 1
ATOM 1364 N N . ARG A 1 173 ? -16.998 -0.478 8.277 1.00 77.56 173 ARG A N 1
ATOM 1365 C CA . ARG A 1 173 ? -18.058 -0.756 9.275 1.00 77.56 173 ARG A CA 1
ATOM 1366 C C . ARG A 1 173 ? -18.444 0.476 10.126 1.00 77.56 173 ARG A C 1
ATOM 1368 O O . ARG A 1 173 ? -18.417 0.399 11.346 1.00 77.56 173 ARG A O 1
ATOM 1375 N N . GLY A 1 174 ? -18.735 1.620 9.506 1.00 74.88 174 GLY A N 1
ATOM 1376 C CA . GLY A 1 174 ? -18.980 2.914 10.152 1.00 74.88 174 GLY A CA 1
ATOM 1377 C C . GLY A 1 174 ? -17.718 3.692 10.553 1.00 74.88 174 GLY A C 1
ATOM 1378 O O . GLY A 1 174 ? -17.825 4.862 10.904 1.00 74.88 174 GLY A O 1
ATOM 1379 N N . PHE A 1 175 ? -16.528 3.087 10.469 1.00 80.25 175 PHE A N 1
ATOM 1380 C CA . PHE A 1 175 ? -15.255 3.707 10.861 1.00 80.25 175 PHE A CA 1
ATOM 1381 C C . PHE A 1 175 ? -14.540 4.328 9.654 1.00 80.25 175 PHE A C 1
ATOM 1383 O O . PHE A 1 175 ? -13.776 3.651 8.964 1.00 80.25 175 PHE A O 1
ATOM 1390 N N . VAL A 1 176 ? -14.802 5.607 9.379 1.00 83.62 176 VAL A N 1
ATOM 1391 C CA . VAL A 1 176 ? -14.121 6.377 8.309 1.00 83.62 176 VAL A CA 1
ATOM 1392 C C . VAL A 1 176 ? -13.057 7.321 8.867 1.00 83.62 176 VAL A C 1
ATOM 1394 O O . VAL A 1 176 ? -12.049 7.573 8.207 1.00 83.62 176 VAL A O 1
ATOM 1397 N N . THR A 1 177 ? -13.254 7.781 10.099 1.00 88.31 177 THR A N 1
ATOM 1398 C CA . THR A 1 177 ? -12.326 8.648 10.817 1.00 88.31 177 THR A CA 1
ATOM 1399 C C . THR A 1 177 ? -11.602 7.880 11.907 1.00 88.31 177 THR A C 1
ATOM 1401 O O . THR A 1 177 ? -12.197 7.037 12.584 1.00 88.31 177 THR A O 1
ATOM 1404 N N . ALA A 1 178 ? -10.342 8.228 12.100 1.00 87.94 178 ALA A N 1
ATOM 1405 C CA . ALA A 1 178 ? -9.525 7.748 13.187 1.00 87.94 178 ALA A CA 1
ATOM 1406 C C . ALA A 1 178 ? -9.910 8.366 14.533 1.00 87.94 178 ALA A C 1
ATOM 1408 O O . ALA A 1 178 ? -10.668 9.338 14.604 1.00 87.94 178 ALA A O 1
ATOM 1409 N N . ILE A 1 179 ? -9.344 7.822 15.612 1.00 88.31 179 ILE A N 1
ATOM 1410 C CA . ILE A 1 179 ? -9.531 8.331 16.982 1.00 88.31 179 ILE A CA 1
ATOM 1411 C C . ILE A 1 179 ? -9.128 9.815 17.102 1.00 88.31 179 ILE A C 1
ATOM 1413 O O . ILE A 1 179 ? -9.680 10.537 17.931 1.00 88.31 179 ILE A O 1
ATOM 1417 N N . ASP A 1 180 ? -8.199 10.292 16.271 1.00 88.06 180 ASP A N 1
ATOM 1418 C CA . ASP A 1 180 ? -7.756 11.692 16.223 1.00 88.06 180 ASP A CA 1
ATOM 1419 C C . ASP A 1 180 ? -8.594 12.600 15.289 1.00 88.06 180 ASP A C 1
ATOM 1421 O O . ASP A 1 180 ? -8.288 13.784 15.145 1.00 88.06 180 ASP A O 1
ATOM 1425 N N . ASN A 1 181 ? -9.683 12.077 14.714 1.00 88.50 181 ASN A N 1
ATOM 1426 C CA . ASN A 1 181 ? -10.563 12.707 13.719 1.00 88.50 181 ASN A CA 1
ATOM 1427 C C . ASN A 1 181 ? -9.957 12.932 12.322 1.00 88.50 181 ASN A C 1
ATOM 1429 O O . ASN A 1 181 ? -10.562 13.640 11.513 1.00 88.50 181 ASN A O 1
ATOM 1433 N N . THR A 1 182 ? -8.808 12.341 11.997 1.00 90.12 182 THR A N 1
ATOM 1434 C CA . THR A 1 182 ? -8.314 12.307 10.609 1.00 90.12 182 THR A CA 1
ATOM 1435 C C . THR A 1 182 ? -9.060 11.245 9.796 1.00 90.12 182 THR A C 1
ATOM 1437 O O . THR A 1 182 ? -9.535 10.256 10.355 1.00 90.12 182 THR A O 1
ATOM 1440 N N . ASN A 1 183 ? -9.216 11.428 8.479 1.00 91.06 183 ASN A N 1
ATOM 1441 C CA . ASN A 1 183 ? -9.814 10.381 7.646 1.00 91.06 183 ASN A CA 1
ATOM 1442 C C . ASN A 1 183 ? -8.769 9.322 7.311 1.00 91.06 183 ASN A C 1
ATOM 1444 O O . ASN A 1 183 ? -7.657 9.641 6.901 1.00 91.06 183 ASN A O 1
ATOM 1448 N N . TYR A 1 184 ? -9.166 8.054 7.346 1.00 89.12 184 TYR A N 1
ATOM 1449 C CA . TYR A 1 184 ? -8.292 6.956 6.926 1.00 89.12 184 TYR A CA 1
ATOM 1450 C C . TYR A 1 184 ? -7.937 6.972 5.427 1.00 89.12 184 TYR A C 1
ATOM 1452 O O . TYR A 1 184 ? -7.073 6.213 4.992 1.00 89.12 184 TYR A O 1
ATOM 1460 N N . SER A 1 185 ? -8.627 7.780 4.619 1.00 88.31 185 SER A N 1
ATOM 1461 C CA . SER A 1 185 ? -8.262 8.037 3.221 1.00 88.31 185 SER A CA 1
ATOM 1462 C C . SER A 1 185 ? -7.050 8.955 3.077 1.00 88.31 185 SER A C 1
ATOM 1464 O O . SER A 1 185 ? -6.448 8.981 2.008 1.00 88.31 185 SER A O 1
ATOM 1466 N N . ASP A 1 186 ? -6.734 9.713 4.129 1.00 88.12 186 ASP A N 1
ATOM 1467 C CA . ASP A 1 186 ? -5.619 10.663 4.171 1.00 88.12 186 ASP A CA 1
ATOM 1468 C C . ASP A 1 186 ? -4.351 10.008 4.742 1.00 88.12 186 ASP A C 1
ATOM 1470 O O . ASP A 1 186 ? -3.282 10.618 4.748 1.00 88.12 186 ASP A O 1
ATOM 1474 N N . TRP A 1 187 ? -4.498 8.782 5.254 1.00 88.44 187 TRP A N 1
ATOM 1475 C CA . TRP A 1 187 ? -3.441 7.964 5.835 1.00 88.44 187 TRP A CA 1
ATOM 1476 C C . TRP A 1 187 ? -2.606 7.267 4.791 1.00 88.44 187 TRP A C 1
ATOM 1478 O O . TRP A 1 187 ? -3.127 6.867 3.727 1.00 88.44 187 TRP A O 1
#

Sequence (187 aa):
MKKKAGVNLLEMIIVVAILGIVAIFAIPYAEIILVRTYEIELENNLDLIRRALQKWRKDCEDTVKRDRGEGALVNVPNENMYPPDLGSLSKSMPFTVYDKFGNATATFYPYPYLYKLPKDPLIGRAVWMQYYASYSSDVNSSSTFDTGRITPSNVVATGVFDISGHPDPTIRRGFVTAIDNTNYSDW

Radius of gyration: 26.35 Å; Cα contacts (8 Å, |Δi|>4): 289; chains: 1; bounding box: 49×28×100 Å